Protein AF-A0A6A6XZU5-F1 (afdb_monomer_lite)

Organism: NCBI:txid574789

pLDDT: mean 76.24, std 12.63, range [40.97, 93.0]

Structure (mmCIF, N/CA/C/O backbone):
data_AF-A0A6A6XZU5-F1
#
_entry.id   AF-A0A6A6XZU5-F1
#
loop_
_atom_site.group_PDB
_atom_site.id
_atom_site.type_symbol
_atom_site.label_atom_id
_atom_site.label_alt_id
_atom_site.label_comp_id
_atom_site.label_asym_id
_atom_site.label_entity_id
_atom_site.label_seq_id
_atom_site.pdbx_PDB_ins_code
_atom_site.Cartn_x
_atom_site.Cartn_y
_atom_site.Cartn_z
_atom_site.occupancy
_atom_site.B_iso_or_equiv
_atom_site.auth_seq_id
_atom_site.auth_comp_id
_atom_site.auth_asym_id
_atom_site.auth_atom_id
_atom_site.pdbx_PDB_model_num
ATOM 1 N N . MET A 1 1 ? -4.348 23.761 9.067 1.00 49.41 1 MET A N 1
ATOM 2 C CA . MET A 1 1 ? -3.369 23.255 10.059 1.00 49.41 1 MET A CA 1
ATOM 3 C C . MET A 1 1 ? -3.296 21.747 9.877 1.00 49.41 1 MET A C 1
ATOM 5 O O . MET A 1 1 ? -4.354 21.161 9.727 1.00 49.41 1 MET A O 1
ATOM 9 N N . ALA A 1 2 ? -2.106 21.141 9.808 1.00 61.09 2 ALA A N 1
ATOM 10 C CA . ALA A 1 2 ? -1.988 19.687 9.642 1.00 61.09 2 ALA A CA 1
ATOM 11 C C . ALA A 1 2 ? -2.329 18.966 10.957 1.00 61.09 2 ALA A C 1
ATOM 13 O O . ALA A 1 2 ? -1.813 19.349 12.013 1.00 61.09 2 ALA A O 1
ATOM 14 N N . GLU A 1 3 ? -3.185 17.950 10.874 1.00 74.12 3 GLU A N 1
ATOM 15 C CA . GLU A 1 3 ? -3.521 17.047 11.979 1.00 74.12 3 GLU A CA 1
ATOM 16 C C . GLU A 1 3 ? -2.249 16.323 12.447 1.00 74.12 3 GLU A C 1
ATOM 18 O O . GLU A 1 3 ? -1.367 16.041 11.636 1.00 74.12 3 GLU A O 1
ATOM 23 N N . ARG A 1 4 ? -2.088 16.067 13.750 1.00 78.31 4 ARG A N 1
ATOM 24 C CA . ARG A 1 4 ? -0.877 15.424 14.289 1.00 78.31 4 ARG A CA 1
ATOM 25 C C . ARG A 1 4 ? -1.189 13.997 14.700 1.00 78.31 4 ARG A C 1
ATOM 27 O O . ARG A 1 4 ? -2.037 13.792 15.555 1.00 78.31 4 ARG A O 1
ATOM 34 N N . VAL A 1 5 ? -0.434 13.051 14.156 1.00 76.56 5 VAL A N 1
ATOM 35 C CA . VAL A 1 5 ? -0.575 11.622 14.451 1.00 76.56 5 VAL A CA 1
ATOM 36 C C . VAL A 1 5 ? 0.648 11.150 15.223 1.00 76.56 5 VAL A C 1
ATOM 38 O O . VAL A 1 5 ? 1.779 11.250 14.743 1.00 76.56 5 VAL A O 1
ATOM 41 N N . SER A 1 6 ? 0.423 10.683 16.450 1.00 74.06 6 SER A N 1
ATOM 42 C CA . SER A 1 6 ? 1.470 10.220 17.368 1.00 74.06 6 SER A CA 1
ATOM 43 C C . SER A 1 6 ? 1.728 8.720 17.279 1.00 74.06 6 SER A C 1
ATOM 45 O O . SER A 1 6 ? 2.849 8.287 17.545 1.00 74.06 6 SER A O 1
ATOM 47 N N . SER A 1 7 ? 0.712 7.944 16.901 1.00 77.56 7 SER A N 1
ATOM 48 C CA . SER A 1 7 ? 0.753 6.487 16.815 1.00 77.56 7 SER A CA 1
ATOM 49 C C . SER A 1 7 ? 0.240 5.988 15.463 1.00 77.56 7 SER A C 1
ATOM 51 O O . SER A 1 7 ? -0.537 6.662 14.791 1.00 77.56 7 SER A O 1
ATOM 53 N N . HIS A 1 8 ? 0.614 4.761 15.096 1.00 74.69 8 HIS A N 1
ATOM 54 C CA . HIS A 1 8 ? 0.050 4.046 13.947 1.00 74.69 8 HIS A CA 1
ATOM 55 C C . HIS A 1 8 ? -1.483 3.943 14.014 1.00 74.69 8 HIS A C 1
ATOM 57 O O . HIS A 1 8 ? -2.141 3.971 12.978 1.00 74.69 8 HIS A O 1
ATOM 63 N N . SER A 1 9 ? -2.048 3.880 15.225 1.00 73.81 9 SER A N 1
ATOM 64 C CA . SER A 1 9 ? -3.496 3.848 15.464 1.00 73.81 9 SER A CA 1
ATOM 65 C C . SER A 1 9 ? -4.204 5.151 15.077 1.00 73.81 9 SER A C 1
ATOM 67 O O . SER A 1 9 ? -5.368 5.105 14.699 1.00 73.81 9 SER A O 1
ATOM 69 N N . ASP A 1 10 ? -3.512 6.296 15.123 1.00 74.00 10 ASP A N 1
ATOM 70 C CA . ASP A 1 10 ? -4.111 7.599 14.792 1.00 74.00 10 ASP A CA 1
ATOM 71 C C . ASP A 1 10 ? -4.006 7.899 13.281 1.00 74.00 10 ASP A C 1
ATOM 73 O O . ASP A 1 10 ? -4.681 8.785 12.758 1.00 74.00 10 ASP A O 1
ATOM 77 N N . LEU A 1 11 ? -3.153 7.162 12.553 1.00 73.94 11 LEU A N 1
ATOM 78 C CA . LEU A 1 11 ? -2.927 7.372 11.120 1.00 73.94 11 LEU A CA 1
ATOM 79 C C . LEU A 1 11 ? -4.165 7.004 10.296 1.00 73.94 11 LEU A C 1
ATOM 81 O O . LEU A 1 11 ? -4.495 7.676 9.315 1.00 73.94 11 LEU A O 1
ATOM 85 N N . ILE A 1 12 ? -4.834 5.928 10.706 1.00 72.38 12 ILE A N 1
ATOM 86 C CA . ILE A 1 12 ? -5.946 5.310 9.993 1.00 72.38 12 ILE A CA 1
ATOM 87 C C . ILE A 1 12 ? -7.069 5.054 11.008 1.00 72.38 12 ILE A C 1
ATOM 89 O O . ILE A 1 12 ? -7.138 3.970 11.591 1.00 72.38 12 ILE A O 1
ATOM 93 N N . PRO A 1 13 ? -7.911 6.064 11.277 1.00 69.44 13 PRO A N 1
ATOM 94 C CA . PRO A 1 13 ? -9.014 5.933 12.205 1.00 69.44 13 PRO A CA 1
ATOM 95 C C . PRO A 1 13 ? -10.101 5.028 11.605 1.00 69.44 13 PRO A C 1
ATOM 97 O O . PRO A 1 13 ? -10.401 5.130 10.410 1.00 69.44 13 PRO A O 1
ATOM 100 N N . PRO A 1 14 ? -10.705 4.147 12.417 1.00 67.31 14 PRO A N 1
ATOM 101 C CA . PRO A 1 14 ? -11.863 3.378 11.991 1.00 67.31 14 PRO A CA 1
ATOM 102 C C . PRO A 1 14 ? -13.067 4.307 11.766 1.00 67.31 14 PRO A C 1
ATOM 104 O O . PRO A 1 14 ? -13.285 5.232 12.539 1.00 67.31 14 PRO A O 1
ATOM 107 N N . ARG A 1 15 ? -13.852 4.049 10.717 1.00 66.44 15 ARG A N 1
ATOM 108 C CA . ARG A 1 15 ? -15.065 4.793 10.347 1.00 66.44 15 ARG A CA 1
ATOM 109 C C . ARG A 1 15 ? -16.299 4.144 10.954 1.00 66.44 15 ARG A C 1
ATOM 111 O O . ARG A 1 15 ? -16.741 3.111 10.455 1.00 66.44 15 ARG A O 1
ATOM 118 N N . CYS A 1 16 ? -16.873 4.737 11.990 1.00 58.47 16 CYS A N 1
ATOM 119 C CA . CYS A 1 16 ? -18.113 4.224 12.570 1.00 58.47 16 CYS A CA 1
ATOM 120 C C . CYS A 1 16 ? -19.316 4.570 11.684 1.00 58.47 16 CYS A C 1
ATOM 122 O O . CYS A 1 16 ? -19.421 5.673 11.143 1.00 58.47 16 CYS A O 1
ATOM 124 N N . SER A 1 17 ? -20.251 3.634 11.540 1.00 53.44 17 SER A N 1
ATOM 125 C CA . SER A 1 17 ? -21.528 3.897 10.887 1.00 53.44 17 SER A CA 1
ATOM 126 C C . SER A 1 17 ? -22.284 4.989 11.658 1.00 53.44 17 SER A C 1
ATOM 128 O O . SER A 1 17 ? -22.551 4.869 12.851 1.00 53.44 17 SER A O 1
ATOM 130 N N . GLY A 1 18 ? -22.573 6.103 10.980 1.00 54.09 18 GLY A N 1
ATOM 131 C CA . GLY A 1 18 ? -23.233 7.274 11.569 1.00 54.09 18 GLY A CA 1
ATOM 132 C C . GLY A 1 18 ? -22.343 8.505 11.768 1.00 54.09 18 GLY A C 1
ATOM 133 O O . GLY A 1 18 ? -22.877 9.560 12.102 1.00 54.09 18 GLY A O 1
ATOM 134 N N . GLU A 1 19 ? -21.027 8.429 11.527 1.00 57.19 19 GLU A N 1
ATOM 135 C CA . GLU A 1 19 ? -20.199 9.639 11.443 1.00 57.19 19 GLU A CA 1
ATOM 136 C C . GLU A 1 19 ? -20.541 10.435 10.176 1.00 57.19 19 GLU A C 1
ATOM 138 O O . GLU A 1 19 ? -20.290 10.011 9.048 1.00 57.19 19 GLU A O 1
ATOM 143 N N . THR A 1 20 ? -21.141 11.606 10.379 1.00 48.34 20 THR A N 1
ATOM 144 C CA . THR A 1 20 ? -21.558 12.553 9.335 1.00 48.34 20 THR A CA 1
ATOM 145 C C . THR A 1 20 ? -20.462 13.547 8.944 1.00 48.34 20 THR A C 1
ATOM 147 O O . THR A 1 20 ? -20.778 14.589 8.368 1.00 48.34 20 THR A O 1
ATOM 150 N N . ASP A 1 21 ? -19.194 13.293 9.279 1.00 54.91 21 ASP A N 1
ATOM 151 C CA . ASP A 1 21 ? -18.125 14.226 8.915 1.00 54.91 21 ASP A CA 1
ATOM 152 C C . ASP A 1 21 ? -17.758 14.037 7.432 1.00 54.91 21 ASP A C 1
ATOM 154 O O . ASP A 1 21 ? -17.516 12.907 6.989 1.00 54.91 21 ASP A O 1
ATOM 158 N N . PRO A 1 22 ? -17.765 15.109 6.619 1.00 53.78 22 PRO A N 1
ATOM 159 C CA . PRO A 1 22 ? -17.502 14.996 5.202 1.00 53.78 22 PRO A CA 1
ATOM 160 C C . PRO A 1 22 ? -16.038 14.627 4.990 1.00 53.78 22 PRO A C 1
ATOM 162 O O . PRO A 1 22 ? -15.142 15.365 5.386 1.00 53.78 22 PRO A O 1
ATOM 165 N N . ASP A 1 23 ? -15.864 13.475 4.346 1.00 57.53 23 ASP A N 1
ATOM 166 C CA . ASP A 1 23 ? -14.802 13.006 3.449 1.00 57.53 23 ASP A CA 1
ATOM 167 C C . ASP A 1 23 ? -13.836 14.122 2.969 1.00 57.53 23 ASP A C 1
ATOM 169 O O . ASP A 1 23 ? -13.777 14.477 1.790 1.00 57.53 23 ASP A O 1
ATOM 173 N N . ALA A 1 24 ? -13.058 14.697 3.886 1.00 67.19 24 ALA A N 1
ATOM 174 C CA . ALA A 1 24 ? -12.092 15.735 3.583 1.00 67.19 24 ALA A CA 1
ATOM 175 C C . ALA A 1 24 ? -10.710 15.108 3.495 1.00 67.19 24 ALA A C 1
ATOM 177 O O . ALA A 1 24 ? -10.210 14.481 4.431 1.00 67.19 24 ALA A O 1
ATOM 178 N N . ASP A 1 25 ? -10.086 15.321 2.348 1.00 78.88 25 ASP A N 1
ATOM 179 C CA . ASP A 1 25 ? -8.673 15.083 2.168 1.00 78.88 25 ASP A CA 1
ATOM 180 C C . ASP A 1 25 ? -7.877 15.760 3.280 1.00 78.88 25 ASP A C 1
ATOM 182 O O . ASP A 1 25 ? -8.023 16.962 3.537 1.00 78.88 25 ASP A O 1
ATOM 186 N N . ARG A 1 26 ? -7.003 14.995 3.932 1.00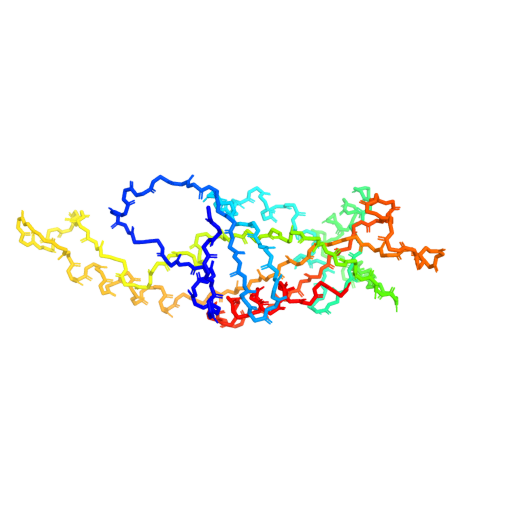 83.38 26 ARG A N 1
ATOM 187 C CA . ARG A 1 26 ? -6.258 15.489 5.084 1.00 83.38 26 ARG A CA 1
ATOM 188 C C . ARG A 1 26 ? -4.766 15.300 4.916 1.00 83.38 26 ARG A C 1
ATOM 190 O O . ARG A 1 26 ? -4.274 14.287 4.422 1.00 83.38 26 ARG A O 1
ATOM 197 N N . ILE A 1 27 ? -4.036 16.312 5.376 1.00 84.56 27 ILE A N 1
ATOM 198 C CA . ILE A 1 27 ? -2.590 16.238 5.540 1.00 84.56 27 ILE A CA 1
ATOM 199 C C . ILE A 1 27 ? -2.308 15.993 7.012 1.00 84.56 27 ILE A C 1
ATOM 201 O O . ILE A 1 27 ? -2.566 16.843 7.870 1.00 84.56 27 ILE A O 1
ATOM 205 N N . VAL A 1 28 ? -1.741 14.826 7.273 1.00 85.25 28 VAL A N 1
ATOM 206 C CA . VAL A 1 28 ? -1.348 14.375 8.596 1.00 85.25 28 VAL A CA 1
ATOM 207 C C . VAL A 1 28 ? 0.147 14.577 8.753 1.00 85.25 28 VAL A C 1
ATOM 209 O O . VAL A 1 28 ? 0.948 14.111 7.946 1.00 85.25 28 VAL A O 1
ATOM 212 N N . ARG A 1 29 ? 0.552 15.252 9.821 1.00 84.31 29 ARG A N 1
ATOM 213 C CA . ARG A 1 29 ? 1.949 15.346 10.215 1.00 84.31 29 ARG A CA 1
ATOM 214 C C . ARG A 1 29 ? 2.263 14.233 11.198 1.00 84.31 29 ARG A C 1
ATOM 216 O O . ARG A 1 29 ? 1.661 14.191 12.268 1.00 84.31 29 ARG A O 1
ATOM 223 N N . ILE A 1 30 ? 3.263 13.413 10.886 1.00 83.12 30 ILE A N 1
ATOM 224 C CA . ILE A 1 30 ? 3.858 12.484 11.849 1.00 83.12 30 ILE A CA 1
ATOM 225 C C . ILE A 1 30 ? 5.008 13.215 12.556 1.00 83.12 30 ILE A C 1
ATOM 227 O O . ILE A 1 30 ? 6.073 13.408 11.955 1.00 83.12 30 ILE A O 1
ATOM 231 N N . PRO A 1 31 ? 4.847 13.661 13.819 1.00 80.00 31 PRO A N 1
ATOM 232 C C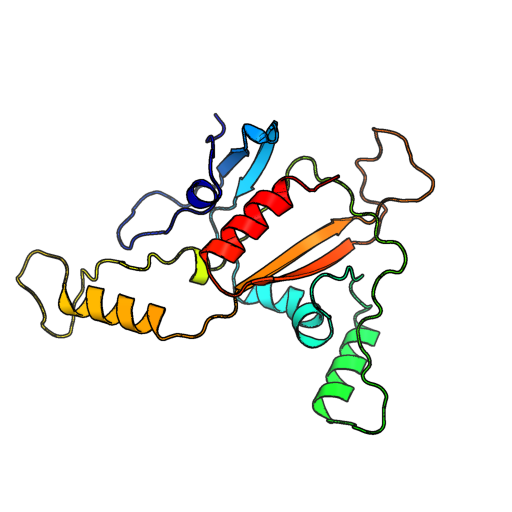A . PRO A 1 31 ? 5.840 14.498 14.486 1.00 80.00 31 PRO A CA 1
ATOM 233 C C . PRO A 1 31 ? 7.179 13.788 14.674 1.00 80.00 31 PRO A C 1
ATOM 235 O O . PRO A 1 31 ? 8.219 14.421 14.494 1.00 80.00 31 PRO A O 1
ATOM 238 N N . ILE A 1 32 ? 7.153 12.484 14.972 1.00 77.62 32 ILE A N 1
ATOM 239 C CA . ILE A 1 32 ? 8.360 11.681 15.207 1.00 77.62 32 ILE A CA 1
ATOM 240 C C . ILE A 1 32 ? 9.264 11.607 13.969 1.00 77.62 32 ILE A C 1
ATOM 242 O O . ILE A 1 32 ? 10.483 11.622 14.105 1.00 77.62 32 ILE A O 1
ATOM 246 N N . PHE A 1 33 ? 8.683 11.637 12.765 1.00 78.50 33 PHE A N 1
ATOM 247 C CA . PHE A 1 33 ? 9.426 11.616 11.499 1.00 78.50 33 PHE A CA 1
ATOM 248 C C . PHE A 1 33 ? 9.568 13.003 10.871 1.00 78.50 33 PHE A C 1
ATOM 250 O O . PHE A 1 33 ? 10.274 13.165 9.882 1.00 78.50 33 PHE A O 1
ATOM 257 N N . LYS A 1 34 ? 8.906 14.021 11.438 1.00 82.56 34 LYS A N 1
ATOM 258 C CA . LYS A 1 34 ? 8.808 15.383 10.890 1.00 82.56 34 LYS A CA 1
ATOM 259 C C . LYS A 1 34 ? 8.296 15.418 9.439 1.00 82.56 34 LYS A C 1
ATOM 261 O O . LYS A 1 34 ? 8.579 16.382 8.731 1.00 82.56 34 LYS A O 1
ATOM 266 N N . ARG A 1 35 ? 7.517 14.414 9.026 1.00 81.25 35 ARG A N 1
ATOM 267 C CA . ARG A 1 35 ? 6.955 14.285 7.673 1.00 81.25 35 ARG A CA 1
ATOM 268 C C . ARG A 1 35 ? 5.473 14.611 7.636 1.00 81.25 35 ARG A C 1
ATOM 270 O O . ARG A 1 35 ? 4.769 14.435 8.631 1.00 81.25 35 ARG A O 1
ATOM 277 N N . ASN A 1 36 ? 5.031 15.074 6.473 1.00 86.00 36 ASN A N 1
ATOM 278 C CA . ASN A 1 36 ? 3.624 15.234 6.141 1.00 86.00 36 ASN A CA 1
ATOM 279 C C . ASN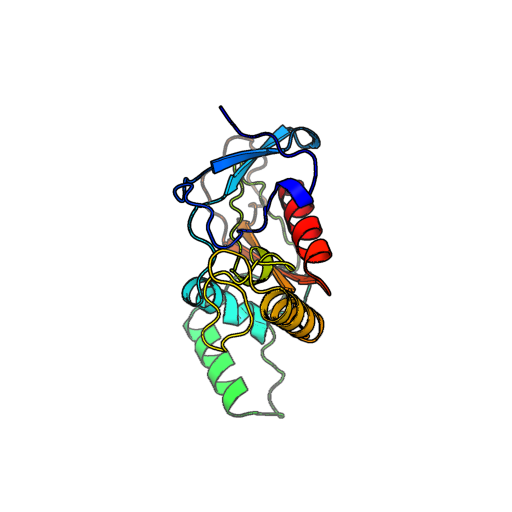 A 1 36 ? 3.209 14.086 5.224 1.00 86.00 36 ASN A C 1
ATOM 281 O O . ASN A 1 36 ? 3.958 13.712 4.330 1.00 86.00 36 ASN A O 1
ATOM 285 N N . ILE A 1 37 ? 2.014 13.563 5.442 1.00 86.31 37 ILE A N 1
ATOM 286 C CA . ILE A 1 37 ? 1.415 12.479 4.676 1.00 86.31 37 ILE A CA 1
ATOM 287 C C . ILE A 1 37 ? 0.074 12.966 4.182 1.00 86.31 37 ILE A C 1
ATOM 289 O O . ILE A 1 37 ? -0.673 13.595 4.933 1.00 86.31 37 ILE A O 1
ATOM 293 N N . TYR A 1 38 ? -0.231 12.655 2.934 1.00 86.06 38 TYR A N 1
ATOM 294 C CA . TYR A 1 38 ? -1.548 12.894 2.380 1.00 86.06 38 TYR A CA 1
ATOM 295 C C . TYR A 1 38 ? -2.406 11.634 2.520 1.00 86.06 38 TYR A C 1
ATOM 297 O O . TYR A 1 38 ? -2.042 10.558 2.039 1.00 86.06 38 TYR A O 1
ATOM 305 N N . VAL A 1 39 ? -3.539 11.772 3.201 1.00 85.62 39 VAL A N 1
ATOM 306 C CA . VAL A 1 39 ? -4.552 10.726 3.334 1.00 85.62 39 VAL A CA 1
ATOM 307 C C . VAL A 1 39 ? -5.790 11.234 2.598 1.00 85.62 39 VAL A C 1
ATOM 309 O O . VAL A 1 39 ? -6.405 12.198 3.066 1.00 85.62 39 VAL A O 1
ATOM 312 N N . PRO A 1 40 ? -6.125 10.657 1.433 1.00 81.88 40 PRO A N 1
ATOM 313 C CA . PRO A 1 40 ? -7.319 11.053 0.714 1.00 81.88 40 PRO A CA 1
ATOM 314 C C . PRO A 1 40 ? -8.562 10.629 1.489 1.00 81.88 40 PRO A C 1
ATOM 316 O O . PRO A 1 40 ? -8.549 9.666 2.263 1.00 81.88 40 PRO A O 1
ATOM 319 N N . SER A 1 41 ? -9.643 11.350 1.242 1.00 75.31 41 SER A N 1
ATOM 320 C CA . SER A 1 41 ? -10.954 11.037 1.783 1.00 75.31 41 SER A CA 1
ATOM 321 C C . SER A 1 41 ? -11.483 9.714 1.240 1.00 75.31 41 SER A C 1
ATOM 323 O O . SER A 1 41 ? -11.898 8.837 1.993 1.00 75.31 41 SER A O 1
ATOM 325 N N . HIS A 1 42 ? -11.383 9.503 -0.066 1.00 75.44 42 HIS A N 1
ATOM 326 C CA . HIS A 1 42 ? -11.820 8.262 -0.680 1.00 75.44 42 HIS A CA 1
ATOM 327 C C . HIS A 1 42 ? -10.783 7.155 -0.457 1.00 75.44 42 HIS A C 1
ATOM 329 O O . HIS A 1 42 ? -9.611 7.278 -0.816 1.00 75.44 42 HIS A O 1
ATOM 335 N N . GLY A 1 43 ? -11.229 6.061 0.163 1.00 74.19 43 GLY A N 1
ATOM 336 C CA . GLY A 1 43 ? -10.411 4.868 0.349 1.00 74.19 43 GLY A CA 1
ATOM 337 C C . GLY A 1 43 ? -10.100 4.155 -0.969 1.00 74.19 43 GLY A C 1
ATOM 338 O O . GLY A 1 43 ? -10.739 4.397 -1.991 1.00 74.19 43 GLY A O 1
ATOM 339 N N . ALA A 1 44 ? -9.146 3.223 -0.921 1.00 82.44 44 ALA A N 1
ATOM 340 C CA . ALA A 1 44 ? -8.810 2.378 -2.061 1.00 82.44 44 ALA A CA 1
ATOM 341 C C . ALA A 1 44 ? -10.032 1.555 -2.495 1.00 82.44 44 ALA A C 1
ATOM 343 O O . ALA A 1 44 ? -10.624 0.817 -1.697 1.00 82.44 44 ALA A O 1
ATOM 344 N N . SER A 1 45 ? -10.376 1.670 -3.770 1.00 83.38 45 SER A N 1
ATOM 345 C CA . SER A 1 45 ? -11.435 0.923 -4.429 1.00 83.38 45 SER A CA 1
ATOM 346 C C . SER A 1 45 ? -10.919 -0.400 -5.005 1.00 83.38 45 SER A C 1
ATOM 348 O O . SER A 1 45 ? -9.719 -0.687 -5.047 1.00 83.38 45 SER A O 1
ATOM 350 N N . SER A 1 46 ? -11.839 -1.229 -5.499 1.00 83.00 46 SER A N 1
ATOM 351 C CA . SER A 1 46 ? -11.482 -2.435 -6.252 1.00 83.00 46 SER A CA 1
ATOM 352 C C . SER A 1 46 ? -10.755 -2.126 -7.566 1.00 83.00 46 SER A C 1
ATOM 354 O O . SER A 1 46 ? -9.993 -2.971 -8.036 1.00 83.00 46 SER A O 1
ATOM 356 N N . ALA A 1 47 ? -10.954 -0.936 -8.144 1.00 85.94 47 ALA A N 1
ATOM 357 C CA . ALA A 1 47 ? -10.238 -0.504 -9.340 1.00 85.94 47 ALA A CA 1
ATOM 358 C C . ALA A 1 47 ? -8.756 -0.252 -9.028 1.00 85.94 47 ALA A C 1
ATOM 360 O O . ALA A 1 47 ? -7.890 -0.732 -9.753 1.00 85.94 47 ALA A O 1
ATOM 361 N N . ASP A 1 48 ? -8.467 0.386 -7.893 1.00 84.75 48 ASP A N 1
ATOM 362 C CA . ASP A 1 48 ? -7.092 0.634 -7.448 1.00 84.75 48 ASP A CA 1
ATOM 363 C C . ASP A 1 48 ? -6.367 -0.683 -7.152 1.00 84.75 48 ASP A C 1
ATOM 365 O O . ASP A 1 48 ? -5.204 -0.861 -7.501 1.00 84.75 48 ASP A O 1
ATOM 369 N N . LEU A 1 49 ? -7.071 -1.661 -6.571 1.00 85.50 49 LEU A N 1
ATOM 370 C CA . LEU A 1 49 ? -6.526 -3.005 -6.377 1.00 85.50 49 LEU A CA 1
ATOM 371 C C . LEU A 1 49 ? -6.186 -3.686 -7.713 1.00 85.50 49 LEU A C 1
ATOM 373 O O . LEU A 1 49 ? -5.156 -4.359 -7.805 1.00 85.50 49 LEU A O 1
ATOM 377 N N . ALA A 1 50 ? -7.022 -3.511 -8.743 1.00 87.69 50 ALA A N 1
ATOM 378 C CA . ALA A 1 50 ? -6.812 -4.104 -10.064 1.00 87.69 50 ALA A CA 1
ATOM 379 C C . ALA A 1 50 ? -5.471 -3.673 -10.683 1.00 87.69 50 ALA A C 1
ATOM 381 O O . ALA A 1 50 ? -4.779 -4.503 -11.280 1.00 87.69 50 ALA A O 1
ATOM 382 N N . ASP A 1 51 ? -5.051 -2.426 -10.456 1.00 88.44 51 ASP A N 1
ATOM 383 C CA . ASP A 1 51 ? -3.768 -1.899 -10.934 1.00 88.44 51 ASP A CA 1
ATOM 384 C C . ASP A 1 51 ? -2.542 -2.587 -10.318 1.00 88.44 51 ASP A C 1
ATOM 386 O O . ASP A 1 51 ? -1.468 -2.607 -10.931 1.00 88.44 51 ASP A O 1
ATOM 390 N N . PHE A 1 52 ? -2.696 -3.210 -9.147 1.00 90.06 52 PHE A N 1
ATOM 391 C CA . PHE A 1 52 ? -1.629 -3.923 -8.437 1.00 90.06 52 PHE A CA 1
ATOM 392 C C . PHE A 1 52 ? -1.764 -5.450 -8.495 1.00 90.06 52 PHE A C 1
ATOM 394 O O . PHE A 1 52 ? -0.920 -6.165 -7.951 1.00 90.06 52 PHE A O 1
ATOM 401 N N . MET A 1 53 ? -2.768 -5.981 -9.202 1.00 89.62 53 MET A N 1
ATOM 402 C CA . MET A 1 53 ? -2.993 -7.430 -9.301 1.00 89.62 53 MET A CA 1
ATOM 403 C C . MET A 1 53 ? -1.810 -8.189 -9.900 1.00 89.62 53 MET A C 1
ATOM 405 O O . MET A 1 53 ? -1.553 -9.324 -9.508 1.00 89.62 53 MET A O 1
ATOM 409 N N . TRP A 1 54 ? -1.063 -7.574 -10.818 1.00 90.75 54 TRP A N 1
ATOM 410 C CA . TRP A 1 54 ? 0.142 -8.181 -11.389 1.00 90.75 54 TRP A CA 1
ATOM 411 C C . TRP A 1 54 ? 1.198 -8.479 -10.317 1.00 90.75 54 TRP A C 1
ATOM 413 O O . TRP A 1 54 ? 1.808 -9.545 -10.332 1.00 90.75 54 TRP A O 1
ATOM 423 N N . LEU A 1 55 ? 1.373 -7.569 -9.357 1.00 91.56 55 LEU A N 1
ATOM 424 C CA . LEU A 1 55 ? 2.325 -7.719 -8.263 1.00 91.56 55 LEU A CA 1
ATOM 425 C C . LEU A 1 55 ? 1.840 -8.763 -7.255 1.00 91.56 55 LEU A C 1
ATOM 427 O O . LEU A 1 55 ? 2.629 -9.572 -6.781 1.00 91.56 55 LEU A O 1
ATOM 431 N N . LEU A 1 56 ? 0.535 -8.777 -6.966 1.00 89.19 56 LEU A N 1
ATOM 432 C CA . LEU A 1 56 ? -0.078 -9.756 -6.064 1.00 89.19 56 LEU A CA 1
ATOM 433 C C . LEU A 1 56 ? 0.022 -11.191 -6.597 1.00 89.19 56 LEU A C 1
ATOM 435 O O . LEU A 1 56 ? 0.211 -12.118 -5.809 1.00 89.19 56 LEU A O 1
ATOM 439 N N . LYS A 1 57 ? -0.122 -11.367 -7.915 1.00 87.75 57 LYS A N 1
ATOM 440 C CA . LYS A 1 57 ? -0.094 -12.676 -8.579 1.00 87.75 57 LYS A CA 1
ATOM 441 C C . LYS A 1 57 ? 1.318 -13.199 -8.810 1.00 87.75 57 LYS A C 1
ATOM 443 O O . LYS A 1 57 ? 1.582 -14.359 -8.522 1.00 87.75 57 LYS A O 1
ATOM 448 N N . PHE A 1 58 ? 2.203 -12.356 -9.339 1.00 88.50 58 PHE A N 1
ATOM 449 C CA . PHE A 1 58 ? 3.505 -12.792 -9.858 1.00 88.50 58 PHE A CA 1
ATOM 450 C C . PHE A 1 58 ? 4.694 -12.343 -8.998 1.00 88.50 58 PHE A C 1
ATOM 452 O O . PHE A 1 58 ? 5.837 -12.670 -9.315 1.00 88.50 58 PHE A O 1
ATOM 459 N N . GLY A 1 59 ? 4.449 -11.553 -7.949 1.00 87.94 59 GLY A N 1
ATOM 460 C CA . GLY A 1 59 ? 5.483 -10.993 -7.084 1.00 87.94 59 GLY A CA 1
ATOM 461 C C . GLY A 1 59 ? 5.639 -11.755 -5.776 1.00 87.94 59 GLY A C 1
ATOM 462 O O . GLY A 1 59 ? 4.668 -12.101 -5.102 1.00 87.94 59 GLY A O 1
ATOM 463 N N . GLY A 1 60 ? 6.890 -11.954 -5.374 1.00 86.81 60 GLY A N 1
ATOM 464 C CA . GLY A 1 60 ? 7.249 -12.374 -4.024 1.00 86.81 60 GLY A CA 1
ATOM 465 C C . GLY A 1 60 ? 7.114 -11.238 -2.996 1.00 86.81 60 GLY A C 1
ATOM 466 O O . GLY A 1 60 ? 7.212 -10.059 -3.355 1.00 86.81 60 GLY A O 1
ATOM 467 N N . PRO A 1 61 ? 6.906 -11.568 -1.709 1.00 87.19 61 PRO A N 1
ATOM 468 C CA . PRO A 1 61 ? 6.832 -10.578 -0.642 1.00 87.19 61 PRO A CA 1
ATOM 469 C C . PRO A 1 61 ? 8.187 -9.900 -0.408 1.00 87.19 61 PRO A C 1
ATOM 471 O O . PRO A 1 61 ? 9.247 -10.476 -0.638 1.00 87.19 61 PRO A O 1
ATOM 474 N N . GLU A 1 62 ? 8.127 -8.665 0.077 1.00 88.56 62 GLU A N 1
ATOM 475 C CA . GLU A 1 62 ? 9.243 -7.844 0.552 1.00 88.56 62 GLU A CA 1
ATOM 476 C C . GLU A 1 62 ? 10.354 -7.523 -0.463 1.00 88.56 62 GLU A C 1
ATOM 478 O O . GLU A 1 62 ? 11.379 -6.941 -0.103 1.00 88.56 62 GLU A O 1
ATOM 483 N N . GLN A 1 63 ? 10.117 -7.792 -1.743 1.00 91.38 63 GLN A N 1
ATOM 484 C CA . GLN A 1 63 ? 11.033 -7.489 -2.840 1.00 91.38 63 GLN A CA 1
ATOM 485 C C . GLN A 1 63 ? 10.524 -6.305 -3.671 1.00 91.38 63 GLN A C 1
ATOM 487 O O . GLN A 1 63 ? 9.323 -6.025 -3.706 1.00 91.38 63 GLN A O 1
ATOM 492 N N . TRP A 1 64 ? 11.450 -5.600 -4.321 1.00 92.31 64 TRP A N 1
ATOM 493 C CA . TRP A 1 64 ? 11.144 -4.484 -5.215 1.00 92.31 64 TRP A CA 1
ATOM 494 C C . TRP A 1 64 ? 11.054 -4.957 -6.665 1.00 92.31 64 TRP A C 1
ATOM 496 O O . TRP A 1 64 ? 11.911 -5.709 -7.128 1.00 92.31 64 TRP A O 1
ATOM 506 N N . TYR A 1 65 ? 10.057 -4.460 -7.390 1.00 92.50 65 TYR A N 1
ATOM 507 C CA . TYR A 1 65 ? 9.772 -4.816 -8.777 1.00 92.50 65 TYR A CA 1
ATOM 508 C C . TYR A 1 65 ? 9.484 -3.577 -9.617 1.00 92.50 65 TYR A C 1
ATOM 510 O O . TYR A 1 65 ? 8.851 -2.635 -9.152 1.00 92.50 65 TYR A O 1
ATOM 518 N N . GLU A 1 66 ? 9.884 -3.601 -10.882 1.00 91.12 66 GLU A N 1
ATOM 519 C CA . GLU A 1 66 ? 9.365 -2.683 -11.895 1.00 91.12 66 GLU A CA 1
ATOM 520 C C . GLU A 1 66 ? 8.092 -3.278 -12.500 1.00 91.12 66 GLU A C 1
ATOM 522 O O . GLU A 1 66 ? 7.996 -4.495 -12.690 1.00 91.12 66 GLU A O 1
ATOM 527 N N . ARG A 1 67 ? 7.120 -2.426 -12.842 1.00 89.69 67 ARG A N 1
ATOM 528 C CA . ARG A 1 67 ? 5.933 -2.885 -13.573 1.00 89.69 67 ARG A CA 1
ATOM 529 C C . ARG A 1 67 ? 6.365 -3.408 -14.953 1.00 89.69 67 ARG A C 1
ATOM 531 O O . ARG A 1 67 ? 6.995 -2.654 -15.699 1.00 89.69 67 ARG A O 1
ATOM 538 N N . PRO A 1 68 ? 6.034 -4.661 -15.318 1.00 87.81 68 PRO A N 1
ATOM 539 C CA . PRO A 1 68 ? 6.323 -5.179 -16.648 1.00 87.81 68 PRO A CA 1
ATOM 540 C C . PRO A 1 68 ? 5.607 -4.378 -17.732 1.00 87.81 68 PRO A C 1
ATOM 542 O O . PRO A 1 68 ? 4.537 -3.810 -17.504 1.00 87.81 68 PRO A O 1
ATOM 545 N N . GLU A 1 69 ? 6.156 -4.407 -18.944 1.00 87.88 69 GLU A N 1
ATOM 546 C CA . GLU A 1 69 ? 5.436 -3.899 -20.108 1.00 87.88 69 GLU A CA 1
ATOM 547 C C . GLU A 1 69 ? 4.116 -4.664 -20.312 1.00 87.88 69 GLU A C 1
ATOM 549 O O . GLU A 1 69 ? 4.078 -5.879 -20.080 1.00 87.88 69 GLU A O 1
ATOM 554 N N . PRO A 1 70 ? 3.051 -4.001 -20.805 1.00 87.50 70 PRO A N 1
ATOM 555 C CA . PRO A 1 70 ? 1.738 -4.623 -20.982 1.00 87.50 70 PRO A CA 1
ATOM 556 C C . PRO A 1 70 ? 1.782 -5.930 -21.783 1.00 87.50 70 PRO A C 1
ATOM 558 O O . PRO A 1 70 ? 1.135 -6.900 -21.408 1.00 87.50 70 PRO A O 1
ATOM 561 N N . VAL A 1 71 ? 2.609 -5.990 -22.834 1.00 88.25 71 VAL A N 1
ATOM 562 C CA . VAL A 1 71 ? 2.767 -7.185 -23.682 1.00 88.25 71 VAL A CA 1
ATOM 563 C C . VAL A 1 71 ? 3.355 -8.362 -22.901 1.00 88.25 71 VAL A C 1
ATOM 565 O O . VAL A 1 71 ? 2.948 -9.507 -23.091 1.00 88.25 71 VAL A O 1
ATOM 568 N N . LYS A 1 72 ? 4.322 -8.097 -22.016 1.00 86.31 72 LYS A N 1
ATOM 569 C CA . LYS A 1 72 ? 4.913 -9.133 -21.164 1.00 86.31 72 LYS A CA 1
ATOM 570 C C . LYS A 1 72 ? 3.905 -9.596 -20.114 1.00 86.31 72 LYS A C 1
ATOM 572 O O . LYS A 1 72 ? 3.766 -10.795 -19.908 1.00 86.31 72 LYS A O 1
ATOM 577 N N . LEU A 1 73 ? 3.187 -8.661 -19.495 1.00 86.75 73 LEU A N 1
ATOM 578 C CA . LEU A 1 73 ? 2.183 -8.978 -18.484 1.00 86.75 73 LEU A CA 1
ATOM 579 C C . LEU A 1 73 ? 1.024 -9.817 -19.050 1.00 86.75 73 LEU A C 1
ATOM 581 O O . LEU A 1 73 ? 0.566 -10.752 -18.395 1.00 86.75 73 LEU A O 1
ATOM 585 N N . ASP A 1 74 ? 0.584 -9.522 -20.274 1.00 86.81 74 ASP A N 1
ATOM 586 C CA . ASP A 1 74 ? -0.445 -10.302 -20.968 1.00 86.81 74 ASP A CA 1
ATOM 587 C C . ASP A 1 74 ? 0.022 -11.744 -21.216 1.00 86.81 74 ASP A C 1
ATOM 589 O O . ASP A 1 74 ? -0.656 -12.700 -20.841 1.00 86.81 74 ASP A O 1
ATOM 593 N N . ARG A 1 75 ? 1.256 -11.919 -21.715 1.00 85.44 75 ARG A N 1
ATOM 594 C CA . ARG A 1 75 ? 1.869 -13.249 -21.887 1.00 85.44 75 ARG A CA 1
ATOM 595 C C . ARG A 1 75 ? 1.932 -14.041 -20.582 1.00 85.44 75 ARG A C 1
ATOM 597 O O . ARG A 1 75 ? 1.542 -15.205 -20.574 1.00 85.44 75 ARG A O 1
ATOM 604 N N . MET A 1 76 ? 2.377 -13.412 -19.493 1.00 84.69 76 MET A N 1
ATOM 605 C CA . MET A 1 76 ? 2.427 -14.037 -18.164 1.00 84.69 76 MET A CA 1
ATOM 606 C C . MET A 1 76 ? 1.034 -14.490 -17.710 1.00 84.69 76 MET A C 1
ATOM 608 O O . MET A 1 76 ? 0.869 -15.602 -17.218 1.00 84.69 76 MET A O 1
ATOM 612 N N . THR A 1 77 ? 0.015 -13.657 -17.938 1.00 84.75 77 THR A N 1
ATOM 613 C CA . THR A 1 77 ? -1.375 -13.949 -17.561 1.00 84.75 77 THR A CA 1
ATOM 614 C C . THR A 1 77 ? -1.956 -15.120 -18.355 1.00 84.75 77 THR A C 1
ATOM 616 O O . THR A 1 77 ? -2.635 -15.972 -17.786 1.00 84.75 77 THR A O 1
ATOM 619 N N . VAL A 1 78 ? -1.670 -15.202 -19.658 1.00 85.00 78 VAL A N 1
ATOM 620 C CA . VAL A 1 78 ? -2.096 -16.332 -20.498 1.00 85.00 78 VAL A CA 1
ATOM 621 C C . VAL A 1 78 ? -1.408 -17.629 -20.065 1.00 85.00 78 VAL A C 1
ATOM 623 O O . VAL A 1 78 ? -2.064 -18.664 -19.967 1.00 85.00 78 VAL A O 1
ATOM 626 N N . LEU A 1 79 ? -0.103 -17.590 -19.782 1.00 80.75 79 LEU A N 1
ATOM 627 C CA . LEU A 1 79 ? 0.650 -18.772 -19.350 1.00 80.75 79 LEU A CA 1
ATOM 628 C C . LEU A 1 79 ? 0.173 -19.307 -17.992 1.00 80.75 79 LEU A C 1
ATOM 630 O O . LEU A 1 79 ? 0.047 -20.524 -17.837 1.00 80.75 79 LEU A O 1
ATOM 634 N N . ASP A 1 80 ? -0.145 -18.410 -17.056 1.00 80.56 80 ASP A N 1
ATOM 635 C CA . ASP A 1 80 ? -0.751 -18.735 -15.760 1.00 80.56 80 ASP A CA 1
ATOM 636 C C . ASP A 1 80 ? -2.115 -19.422 -15.934 1.00 80.56 80 ASP A C 1
ATOM 638 O O . ASP A 1 80 ? -2.353 -20.499 -15.388 1.00 80.56 80 AS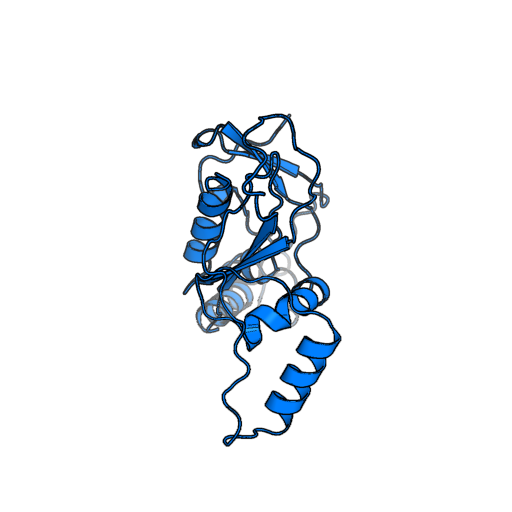P A O 1
ATOM 642 N N . ALA A 1 81 ? -2.981 -18.872 -16.794 1.00 82.19 81 ALA A N 1
ATOM 643 C CA . ALA A 1 81 ? -4.311 -19.425 -17.055 1.00 82.19 81 ALA A CA 1
ATOM 644 C C . ALA A 1 81 ? -4.282 -20.826 -17.693 1.00 82.19 81 ALA A C 1
ATOM 646 O O . ALA A 1 81 ? -5.164 -21.646 -17.440 1.00 82.19 81 ALA A O 1
ATOM 647 N N . VAL A 1 82 ? -3.274 -21.112 -18.523 1.00 82.56 82 VAL A N 1
ATOM 648 C CA . VAL A 1 82 ? -3.106 -22.417 -19.186 1.00 82.56 82 VAL A CA 1
ATOM 649 C C . VAL A 1 82 ? -2.433 -23.443 -18.256 1.00 82.56 82 VAL A C 1
ATOM 651 O O . VAL A 1 82 ? -2.377 -24.628 -18.589 1.00 82.56 82 VAL A O 1
ATOM 654 N N . GLY A 1 83 ? -1.949 -23.029 -17.077 1.00 68.69 83 GLY A N 1
ATOM 655 C CA . GLY A 1 83 ? -1.362 -23.925 -16.078 1.00 68.69 83 GLY A CA 1
ATOM 656 C C . GLY A 1 83 ? -0.166 -24.712 -16.617 1.00 68.69 83 GLY A C 1
ATOM 657 O O . GLY A 1 83 ? 0.012 -25.887 -16.287 1.00 68.69 83 GLY A O 1
ATOM 658 N N . CYS A 1 84 ? 0.625 -24.108 -17.511 1.00 62.56 84 CYS A N 1
ATOM 659 C CA . CYS A 1 84 ? 1.708 -24.801 -18.201 1.00 62.56 84 CYS A CA 1
ATOM 660 C C . CYS A 1 84 ? 2.874 -25.111 -17.243 1.00 62.56 84 CYS A C 1
ATOM 662 O O . CYS A 1 84 ? 3.859 -24.383 -17.179 1.00 62.56 84 CYS A O 1
ATOM 664 N N . LEU A 1 85 ? 2.796 -26.249 -16.547 1.00 54.94 85 LEU A N 1
ATOM 665 C CA . LEU A 1 85 ? 3.798 -26.762 -15.594 1.00 54.94 85 LEU A CA 1
ATOM 666 C C . LEU A 1 85 ? 5.198 -27.018 -16.194 1.00 54.94 85 LEU A C 1
ATOM 668 O O . LEU A 1 85 ? 6.130 -27.342 -15.462 1.00 54.94 85 LEU A O 1
ATOM 672 N N . ARG A 1 86 ? 5.349 -26.959 -17.526 1.00 50.28 86 ARG A N 1
ATOM 673 C CA . ARG A 1 86 ? 6.624 -27.199 -18.231 1.00 50.28 86 ARG A CA 1
ATOM 674 C C . ARG A 1 86 ? 7.409 -25.929 -18.538 1.00 50.28 86 ARG A C 1
ATOM 676 O O . ARG A 1 86 ? 8.580 -26.031 -18.897 1.00 50.28 86 ARG A O 1
ATOM 683 N N . CYS A 1 87 ? 6.783 -24.765 -18.433 1.00 55.28 87 CYS A N 1
ATOM 684 C CA . CYS A 1 87 ? 7.482 -23.496 -18.528 1.00 55.28 87 CYS A CA 1
ATOM 685 C C . CYS A 1 87 ? 7.914 -23.101 -17.110 1.00 55.28 87 CYS A C 1
ATOM 687 O O . CYS A 1 87 ? 7.120 -23.283 -16.184 1.00 55.28 87 CYS A O 1
ATOM 689 N N . PRO A 1 88 ? 9.144 -22.597 -16.898 1.00 56.25 88 PRO A N 1
ATOM 690 C CA . PRO A 1 88 ? 9.459 -21.965 -15.624 1.00 56.25 88 PRO A CA 1
ATOM 691 C C . PRO A 1 88 ? 8.399 -20.883 -15.372 1.00 56.25 88 PRO A C 1
ATOM 693 O O . PRO A 1 88 ? 8.018 -20.208 -16.336 1.00 56.25 88 PRO A O 1
ATOM 696 N N . PRO A 1 89 ? 7.872 -20.756 -14.141 1.00 58.44 89 PRO A N 1
ATOM 697 C CA . PRO A 1 89 ? 6.934 -19.689 -13.845 1.00 58.44 89 PRO A CA 1
ATOM 698 C C . PRO A 1 89 ? 7.618 -18.384 -14.249 1.00 58.44 89 PRO A C 1
ATOM 700 O O . PRO A 1 89 ? 8.755 -18.131 -13.843 1.00 58.44 89 PRO A O 1
ATOM 703 N N . ASP A 1 90 ? 6.973 -17.600 -15.117 1.00 63.84 90 ASP A N 1
ATOM 704 C CA . ASP A 1 90 ? 7.422 -16.241 -15.399 1.00 63.84 90 ASP A CA 1
ATOM 705 C C . ASP A 1 90 ? 7.155 -15.431 -14.124 1.00 63.84 90 ASP A C 1
ATOM 707 O O . ASP A 1 90 ? 6.165 -14.713 -13.998 1.00 63.84 90 ASP A O 1
ATOM 711 N N . GLU A 1 91 ? 8.006 -15.622 -13.123 1.00 71.25 91 GLU A N 1
ATOM 712 C CA . GLU A 1 91 ? 8.007 -14.834 -11.908 1.00 71.25 91 GLU A CA 1
ATOM 713 C C . GLU A 1 91 ? 8.521 -13.439 -12.249 1.00 71.25 91 GLU A C 1
ATOM 715 O O . GLU A 1 91 ? 9.350 -13.233 -13.151 1.00 71.25 91 GLU A O 1
ATOM 720 N N . LEU A 1 92 ? 8.012 -12.438 -11.534 1.00 84.38 92 LEU A N 1
ATOM 721 C CA . LEU A 1 92 ? 8.578 -11.108 -11.652 1.00 84.38 92 LEU A CA 1
ATOM 722 C C . LEU A 1 92 ? 10.043 -11.167 -11.229 1.00 84.38 92 LEU A C 1
ATOM 724 O O . LEU A 1 92 ? 10.375 -11.619 -10.136 1.00 84.38 92 LEU A O 1
ATOM 728 N N . LYS A 1 93 ? 10.932 -10.673 -12.090 1.00 86.94 93 LYS A N 1
ATOM 729 C CA . LYS A 1 93 ? 12.333 -10.526 -11.714 1.00 86.94 93 LYS A CA 1
ATOM 730 C C . LYS A 1 93 ? 12.438 -9.376 -10.712 1.00 86.94 93 LYS A C 1
ATOM 732 O O . LYS A 1 93 ? 12.140 -8.232 -11.062 1.00 86.94 93 LYS A O 1
ATOM 737 N N . ALA A 1 94 ? 12.867 -9.686 -9.495 1.00 89.25 94 ALA A N 1
ATOM 738 C CA . ALA A 1 94 ? 13.178 -8.679 -8.491 1.00 89.25 94 ALA A CA 1
ATOM 739 C C . ALA A 1 94 ? 14.311 -7.757 -8.961 1.00 89.25 94 ALA A C 1
ATOM 741 O O . ALA A 1 94 ? 15.184 -8.153 -9.739 1.00 89.25 94 ALA A O 1
ATOM 742 N N . LEU A 1 95 ? 14.293 -6.512 -8.492 1.00 88.06 95 LEU A N 1
ATOM 743 C CA . LEU A 1 95 ? 15.363 -5.564 -8.770 1.00 88.06 95 LEU A CA 1
ATOM 744 C C . LEU A 1 95 ? 16.623 -5.959 -8.001 1.00 88.06 95 LEU A C 1
ATOM 746 O O . LEU A 1 95 ? 16.595 -6.081 -6.780 1.00 88.06 95 LEU A O 1
ATOM 750 N N . ASP A 1 96 ? 17.737 -6.069 -8.723 1.00 85.62 96 ASP A N 1
ATOM 751 C CA . ASP A 1 96 ? 19.036 -6.447 -8.158 1.00 85.62 96 ASP A CA 1
ATOM 752 C C . ASP A 1 96 ? 19.633 -5.330 -7.262 1.00 85.62 96 ASP A C 1
ATOM 754 O O . ASP A 1 96 ? 20.354 -5.613 -6.309 1.00 85.62 96 ASP A O 1
ATOM 758 N N . ASN A 1 97 ? 19.319 -4.054 -7.534 1.00 85.94 97 ASN A N 1
ATOM 759 C CA . ASN A 1 97 ? 19.786 -2.890 -6.760 1.00 85.94 97 ASN A CA 1
ATOM 760 C C . ASN A 1 97 ? 18.675 -1.825 -6.603 1.00 85.94 97 ASN A C 1
ATOM 762 O O . ASN A 1 97 ? 18.696 -0.789 -7.290 1.00 85.94 97 ASN A O 1
ATOM 766 N N . PRO A 1 98 ? 17.655 -2.080 -5.762 1.00 85.06 98 PRO A N 1
ATOM 767 C CA . PRO A 1 98 ? 16.549 -1.153 -5.572 1.00 85.06 98 PR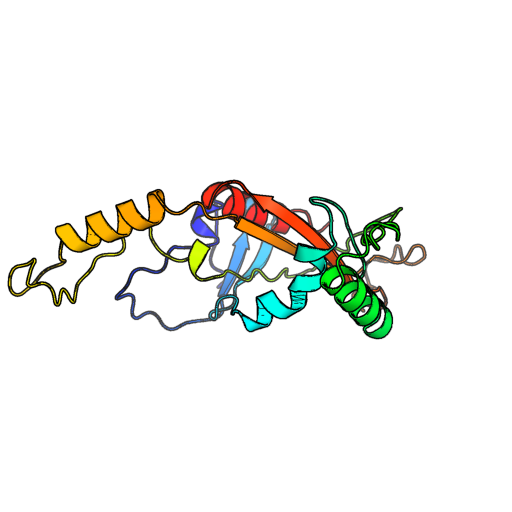O A CA 1
ATOM 768 C C . PRO A 1 98 ? 17.004 0.081 -4.793 1.00 85.06 98 PRO A C 1
ATOM 770 O O . PRO A 1 98 ? 17.615 -0.020 -3.732 1.00 85.06 98 PRO A O 1
ATOM 773 N N . ARG A 1 99 ? 16.683 1.261 -5.323 1.00 84.94 99 ARG A N 1
ATOM 774 C CA . ARG A 1 99 ? 17.022 2.562 -4.739 1.00 84.94 99 ARG A CA 1
ATOM 775 C C . ARG A 1 99 ? 15.760 3.415 -4.681 1.00 84.94 99 ARG A C 1
ATOM 777 O O . ARG A 1 99 ? 15.582 4.286 -5.532 1.00 84.94 99 ARG A O 1
ATOM 784 N N . PRO A 1 100 ? 14.853 3.114 -3.737 1.00 84.25 100 PRO A N 1
ATOM 785 C CA . PRO A 1 100 ? 13.613 3.857 -3.589 1.00 84.25 100 PRO A CA 1
ATOM 786 C C . PRO A 1 100 ? 13.909 5.317 -3.254 1.00 84.25 100 PRO A C 1
ATOM 788 O O . PRO A 1 100 ? 14.625 5.601 -2.299 1.00 84.25 100 PRO A O 1
ATOM 791 N N . LEU A 1 101 ? 13.355 6.235 -4.041 1.00 82.06 101 LEU A N 1
ATOM 792 C CA . LEU A 1 101 ? 13.436 7.664 -3.773 1.00 82.06 101 LEU A CA 1
ATOM 793 C C . LEU A 1 101 ? 12.467 8.047 -2.645 1.00 82.06 101 LEU A C 1
ATOM 795 O O . LEU A 1 101 ? 11.299 7.642 -2.661 1.00 82.06 101 LEU A O 1
ATOM 799 N N . SER A 1 102 ? 12.911 8.873 -1.697 1.00 75.75 102 SER A N 1
ATOM 800 C CA . SER A 1 102 ? 12.000 9.531 -0.763 1.00 75.75 102 SER A CA 1
ATOM 801 C C . SER A 1 102 ? 11.033 10.474 -1.470 1.00 75.75 102 SER A C 1
ATOM 803 O O . SER A 1 102 ? 11.453 11.417 -2.137 1.00 75.75 102 SER A O 1
ATOM 805 N N . LEU A 1 103 ? 9.734 10.289 -1.235 1.00 73.69 103 LEU A N 1
ATOM 806 C CA . LEU A 1 103 ? 8.713 11.265 -1.611 1.00 73.69 103 LEU A CA 1
ATOM 807 C C . LEU A 1 103 ? 8.589 12.340 -0.522 1.00 73.69 103 LEU A C 1
ATOM 809 O O . LEU A 1 103 ? 8.570 12.016 0.666 1.00 73.69 103 LEU A O 1
ATOM 813 N N . ASP A 1 104 ? 8.465 13.607 -0.926 1.00 71.31 104 ASP A N 1
ATOM 814 C CA . ASP A 1 104 ? 8.292 14.738 0.003 1.00 71.31 104 ASP A CA 1
ATOM 815 C C . ASP A 1 104 ? 6.984 14.641 0.801 1.00 71.31 104 ASP A C 1
ATOM 817 O O . ASP A 1 104 ? 6.932 14.983 1.984 1.00 71.31 104 ASP A O 1
ATOM 821 N N . VAL A 1 105 ? 5.924 14.161 0.146 1.00 80.38 105 VAL A N 1
ATOM 822 C CA . VAL A 1 105 ? 4.615 13.906 0.751 1.00 80.38 105 VAL A CA 1
ATOM 823 C C . VAL A 1 105 ? 4.125 12.544 0.258 1.00 80.38 105 VAL A C 1
ATOM 825 O O . VAL A 1 105 ? 3.504 12.473 -0.804 1.00 80.38 105 VAL A O 1
ATOM 828 N N . PRO A 1 106 ? 4.428 11.441 0.969 1.00 84.12 106 PRO A N 1
ATOM 829 C CA . PRO A 1 106 ? 3.868 10.146 0.620 1.00 84.12 106 PRO A CA 1
ATOM 830 C C . PRO A 1 106 ? 2.346 10.165 0.799 1.00 84.12 106 PRO A C 1
ATOM 832 O O . PRO A 1 106 ? 1.803 10.824 1.692 1.00 84.12 106 PRO A O 1
ATOM 835 N N . GLN A 1 107 ? 1.668 9.423 -0.067 1.00 87.00 107 GLN A N 1
ATOM 836 C CA . GLN A 1 107 ? 0.225 9.248 -0.042 1.00 87.00 107 GLN A CA 1
ATOM 837 C C . GLN A 1 107 ? -0.111 7.854 0.487 1.00 87.00 107 GLN A C 1
ATOM 839 O O . GLN A 1 107 ? 0.512 6.874 0.082 1.00 87.00 107 GLN A O 1
ATOM 844 N N . ILE A 1 108 ? -1.093 7.763 1.384 1.00 86.31 108 ILE A N 1
ATOM 845 C CA . ILE A 1 108 ? -1.544 6.486 1.950 1.00 86.31 108 ILE A CA 1
ATOM 846 C C . ILE A 1 108 ? -2.986 6.244 1.545 1.00 86.31 108 ILE A C 1
ATOM 848 O O . ILE A 1 108 ? -3.869 7.013 1.910 1.00 86.31 108 ILE A O 1
ATOM 852 N N . TRP A 1 109 ? -3.221 5.161 0.808 1.00 84.88 109 TRP A N 1
ATOM 853 C CA . TRP A 1 109 ? -4.557 4.696 0.447 1.00 84.88 109 TRP A CA 1
ATOM 854 C C . TRP A 1 109 ? -4.935 3.491 1.280 1.00 84.88 109 TRP A C 1
ATOM 856 O O . TRP A 1 109 ? -4.121 2.600 1.524 1.00 84.88 109 TRP A O 1
ATOM 866 N N . VAL A 1 110 ? -6.191 3.468 1.709 1.00 84.19 110 VAL A N 1
ATOM 867 C CA . VAL A 1 110 ? -6.674 2.478 2.660 1.00 84.19 110 VAL A CA 1
ATOM 868 C C . VAL A 1 110 ? -7.999 1.917 2.181 1.00 84.19 110 VAL A C 1
ATOM 870 O O . VAL A 1 110 ? -8.915 2.675 1.875 1.00 84.19 110 VAL A O 1
ATOM 873 N N . SER A 1 111 ? -8.109 0.593 2.105 1.00 84.06 111 SER A N 1
ATOM 874 C CA . SER A 1 111 ? -9.365 -0.065 1.750 1.00 84.06 111 SER A CA 1
ATOM 875 C C . SER A 1 111 ? -10.329 -0.114 2.938 1.00 84.06 111 SER A C 1
ATOM 877 O O . SER A 1 111 ? -9.933 0.018 4.100 1.00 84.06 111 SER A O 1
ATOM 879 N N . ALA A 1 112 ? -11.609 -0.372 2.657 1.00 77.38 112 ALA A N 1
ATOM 880 C CA . ALA A 1 112 ? -12.637 -0.502 3.689 1.00 77.38 112 ALA A CA 1
ATOM 881 C C . ALA A 1 112 ? -12.253 -1.511 4.788 1.00 77.38 112 ALA A C 1
ATOM 883 O O . ALA A 1 112 ? -12.470 -1.236 5.958 1.00 77.38 112 ALA A O 1
ATOM 884 N N . ALA A 1 113 ? -11.580 -2.614 4.445 1.00 76.62 113 ALA A N 1
ATOM 885 C CA . ALA A 1 113 ? -11.198 -3.658 5.402 1.00 76.62 113 ALA A CA 1
ATOM 886 C C . ALA A 1 113 ? -10.278 -3.181 6.546 1.00 76.62 113 ALA A C 1
ATOM 888 O O . ALA A 1 113 ? -10.229 -3.821 7.597 1.00 76.62 113 ALA A O 1
ATOM 889 N N . LEU A 1 114 ? -9.530 -2.090 6.352 1.00 76.94 114 LEU A N 1
ATOM 890 C CA . LEU A 1 114 ? -8.701 -1.489 7.401 1.00 76.94 114 LEU A CA 1
ATOM 891 C C . LEU A 1 114 ? -9.451 -0.372 8.152 1.00 76.94 114 LEU A C 1
ATOM 893 O O . LEU A 1 114 ? -9.184 -0.153 9.328 1.00 76.94 114 LEU A O 1
ATOM 897 N N . ASN A 1 115 ? -10.399 0.294 7.482 1.00 73.06 115 ASN A N 1
ATOM 898 C CA . ASN A 1 115 ? -11.193 1.398 8.028 1.00 73.06 115 ASN A CA 1
ATOM 899 C C . ASN A 1 115 ? -12.475 0.941 8.737 1.00 73.06 115 ASN A C 1
ATOM 901 O O . ASN A 1 115 ? -13.090 1.748 9.419 1.00 73.06 115 ASN A O 1
ATOM 905 N N . THR A 1 116 ? -12.926 -0.304 8.589 1.00 70.44 116 THR A N 1
ATOM 906 C CA . THR A 1 116 ? -14.142 -0.770 9.269 1.00 70.44 116 THR A CA 1
ATOM 907 C C . THR A 1 116 ? -13.862 -1.007 10.764 1.00 70.44 116 THR A C 1
ATOM 909 O O . THR A 1 116 ? -12.954 -1.782 11.102 1.00 70.44 116 THR A O 1
ATOM 912 N N . PRO A 1 117 ? -14.619 -0.371 11.680 1.00 69.12 117 PRO A N 1
ATOM 913 C CA . PRO A 1 117 ? -14.528 -0.638 13.104 1.00 69.12 117 PRO A CA 1
ATOM 914 C C . PRO A 1 117 ? -14.957 -2.070 13.385 1.00 69.12 117 PRO A C 1
ATOM 916 O O . PRO A 1 117 ? -15.895 -2.596 12.790 1.00 69.12 117 PRO A O 1
ATOM 919 N N . THR A 1 118 ? -14.277 -2.704 14.333 1.00 67.38 118 THR A N 1
ATOM 920 C CA . THR A 1 118 ? -14.614 -4.074 14.735 1.00 67.38 118 THR A CA 1
ATOM 921 C C . THR A 1 118 ? -15.901 -4.131 15.562 1.00 67.38 118 THR A C 1
ATOM 923 O O . THR A 1 118 ? -16.490 -5.195 15.681 1.00 67.38 118 THR A O 1
ATOM 926 N N . ASP A 1 119 ? -16.333 -3.001 16.124 1.00 65.56 119 ASP A N 1
ATOM 927 C CA . ASP A 1 119 ? -17.511 -2.862 16.991 1.00 65.56 119 ASP A CA 1
ATOM 928 C C . ASP A 1 119 ? -18.509 -1.858 16.395 1.00 65.56 119 ASP A C 1
ATOM 930 O O . ASP A 1 119 ? -19.007 -0.968 17.076 1.00 65.56 119 ASP A O 1
ATOM 934 N N . ASP A 1 120 ? -18.714 -1.930 15.076 1.00 67.50 120 ASP A N 1
ATOM 935 C CA . ASP A 1 120 ? -19.596 -0.999 14.377 1.00 67.50 120 ASP A CA 1
ATOM 936 C C . ASP A 1 120 ? -21.060 -1.233 14.779 1.00 67.50 120 ASP A C 1
ATOM 938 O O . ASP A 1 120 ? -21.630 -2.309 14.544 1.00 67.50 120 ASP A O 1
ATOM 942 N N . ASP A 1 121 ? -21.652 -0.224 15.412 1.00 69.31 121 ASP A N 1
ATOM 943 C CA . ASP A 1 121 ? -22.973 -0.317 16.014 1.00 69.31 121 ASP A CA 1
ATOM 944 C C . ASP A 1 121 ? -24.056 -0.480 14.934 1.00 69.31 121 ASP A C 1
ATOM 946 O O . ASP A 1 121 ? -24.183 0.309 14.002 1.00 69.31 121 ASP A O 1
ATOM 950 N N . VAL A 1 122 ? -24.880 -1.527 15.042 1.00 71.19 122 VAL A N 1
ATOM 951 C CA . VAL A 1 122 ? -25.974 -1.752 14.088 1.00 71.19 122 VAL A CA 1
ATOM 952 C C . VAL A 1 122 ? -27.213 -1.001 14.546 1.00 71.19 122 VAL A C 1
ATOM 954 O O . VAL A 1 122 ? -27.912 -1.463 15.443 1.00 71.19 122 VAL A O 1
ATOM 957 N N . PHE A 1 123 ? -27.504 0.136 13.918 1.00 66.38 123 PHE A N 1
ATOM 958 C CA . PHE A 1 123 ? -28.679 0.949 14.255 1.00 66.38 123 PHE A CA 1
ATOM 959 C C . PHE A 1 123 ? -29.961 0.480 13.546 1.00 66.38 123 PHE A C 1
ATOM 961 O O . PHE A 1 123 ? -31.004 0.383 14.185 1.00 66.38 123 PHE A O 1
ATOM 968 N N . ASP A 1 124 ? -29.874 0.077 12.274 1.00 67.38 124 ASP A N 1
ATOM 969 C CA . ASP A 1 124 ? -31.024 -0.412 11.499 1.00 67.38 124 ASP A CA 1
ATOM 970 C C . ASP A 1 124 ? -31.093 -1.946 11.502 1.00 67.38 124 ASP A C 1
ATOM 972 O O . ASP A 1 124 ? -30.624 -2.634 10.590 1.00 67.38 124 ASP A O 1
ATOM 976 N N . CYS A 1 125 ? -31.674 -2.512 12.561 1.00 69.94 125 CYS A N 1
ATOM 977 C CA . CYS A 1 125 ? -31.881 -3.954 12.661 1.00 69.94 125 CYS A CA 1
ATOM 978 C C . CYS A 1 125 ? -33.237 -4.382 12.079 1.00 69.94 125 CYS A C 1
ATOM 980 O O . CYS A 1 125 ? -34.265 -4.343 12.750 1.00 69.94 125 CYS A O 1
ATOM 982 N N . MET A 1 126 ? -33.233 -4.891 10.842 1.00 67.25 126 MET A N 1
ATOM 983 C CA . MET A 1 126 ? -34.436 -5.456 10.202 1.00 67.25 126 MET A CA 1
ATOM 984 C C . MET A 1 126 ? -34.874 -6.816 10.781 1.00 67.25 126 MET A C 1
ATOM 986 O O . MET A 1 126 ? -35.937 -7.319 10.430 1.00 67.25 126 MET A O 1
ATOM 990 N N . ALA A 1 127 ? -34.072 -7.423 11.662 1.00 70.88 127 ALA A N 1
ATOM 991 C CA . ALA A 1 127 ? -34.367 -8.715 12.285 1.00 70.88 127 ALA A CA 1
ATOM 992 C C . ALA A 1 127 ? -35.232 -8.601 13.558 1.00 70.88 127 ALA A C 1
ATOM 994 O O . ALA A 1 127 ? -35.501 -9.607 14.208 1.00 70.88 127 ALA A O 1
ATOM 995 N N . GLY A 1 128 ? -35.662 -7.388 13.932 1.00 68.69 128 GLY A N 1
ATOM 996 C CA . GLY A 1 128 ? -36.487 -7.156 15.124 1.00 68.69 128 GLY A CA 1
ATOM 997 C C . GLY A 1 128 ? -35.731 -7.312 16.449 1.00 68.69 128 GLY A C 1
ATOM 998 O O . GLY A 1 128 ? -36.349 -7.419 17.505 1.00 68.69 128 GLY A O 1
ATOM 999 N N . HIS A 1 129 ? -34.396 -7.331 16.412 1.00 69.44 129 HIS A N 1
ATOM 1000 C CA . HIS A 1 129 ? -33.548 -7.444 17.595 1.00 69.44 129 HIS A CA 1
ATOM 1001 C C . HIS A 1 129 ? -33.290 -6.056 18.225 1.00 69.44 129 HIS A C 1
ATOM 1003 O O . HIS A 1 129 ? -32.161 -5.580 18.217 1.00 69.44 129 HIS A O 1
ATOM 1009 N N . GLY A 1 130 ? -34.293 -5.363 18.765 1.00 60.28 130 GLY A N 1
ATOM 1010 C CA . GLY A 1 130 ? -34.023 -4.170 19.587 1.00 60.28 130 GLY A CA 1
ATOM 1011 C C . GLY A 1 130 ? -35.156 -3.157 19.720 1.00 60.28 130 GLY A C 1
ATOM 1012 O O . GLY A 1 130 ? -35.921 -2.941 18.784 1.00 60.28 130 GLY A O 1
ATOM 1013 N N . ASP A 1 131 ? -35.212 -2.544 20.908 1.00 59.16 131 ASP A N 1
ATOM 1014 C CA . ASP A 1 131 ? -36.138 -1.486 21.320 1.00 59.16 131 ASP A CA 1
ATOM 1015 C C . ASP A 1 131 ? -36.030 -0.226 20.448 1.00 59.16 131 ASP A C 1
ATOM 1017 O O . ASP A 1 131 ? -34.958 0.134 19.966 1.00 59.16 131 ASP A O 1
ATOM 1021 N N . PHE A 1 132 ? -37.164 0.467 20.316 1.00 54.16 132 PHE A N 1
ATOM 1022 C CA . PHE A 1 132 ? -37.498 1.559 19.387 1.00 54.16 132 PHE A CA 1
ATOM 1023 C C . PHE A 1 132 ? -36.548 2.784 19.311 1.00 54.16 132 PHE A C 1
ATOM 1025 O O . PHE A 1 132 ? -36.885 3.746 18.623 1.00 54.16 132 PHE A O 1
ATOM 1032 N N . ALA A 1 133 ? -35.392 2.805 19.986 1.00 56.69 133 ALA A N 1
ATOM 1033 C CA . ALA A 1 133 ? -34.478 3.953 20.002 1.00 56.69 133 ALA A CA 1
ATOM 1034 C C . ALA A 1 133 ? -33.009 3.617 20.362 1.00 56.69 133 ALA A C 1
ATOM 1036 O O . ALA A 1 133 ? -32.377 4.368 21.108 1.00 56.69 133 ALA A O 1
ATOM 1037 N N . GLY A 1 134 ? -32.438 2.504 19.885 1.00 64.44 134 GLY A N 1
ATOM 1038 C CA . GLY A 1 134 ? -31.039 2.186 20.201 1.00 64.44 134 GLY A CA 1
ATOM 1039 C C . GLY A 1 134 ? -30.358 1.178 19.281 1.00 64.44 134 GLY A C 1
ATOM 1040 O O . GLY A 1 134 ? -30.996 0.496 18.486 1.00 64.44 134 GLY A O 1
ATOM 1041 N N . LYS A 1 135 ? -29.029 1.087 19.418 1.00 71.69 135 LYS A N 1
ATOM 1042 C CA . LYS A 1 135 ? -28.202 0.099 18.722 1.00 71.69 135 LYS A CA 1
ATOM 1043 C C . LYS A 1 135 ? -28.618 -1.336 19.045 1.00 71.69 135 LYS A C 1
ATOM 1045 O O . LYS A 1 135 ? -28.891 -1.690 20.193 1.00 71.69 135 LYS A O 1
ATOM 1050 N N . CYS A 1 136 ? -28.599 -2.192 18.035 1.00 80.94 136 CYS A N 1
ATOM 1051 C CA . CYS A 1 136 ? -28.856 -3.612 18.176 1.00 80.94 136 CYS A CA 1
ATOM 1052 C C . CYS A 1 136 ? -27.599 -4.343 18.661 1.00 80.94 136 CYS A C 1
ATOM 1054 O O . CYS A 1 136 ? -26.762 -4.765 17.866 1.00 80.94 136 CYS A O 1
ATOM 1056 N N . ASN A 1 137 ? -27.507 -4.579 19.971 1.00 76.81 137 ASN A N 1
ATOM 1057 C CA . ASN A 1 137 ? -26.370 -5.291 20.564 1.00 76.81 137 ASN A CA 1
ATOM 1058 C C . ASN A 1 137 ? -26.150 -6.689 19.955 1.00 76.81 137 ASN A C 1
ATOM 1060 O O . ASN A 1 137 ? -25.010 -7.088 19.747 1.00 76.81 137 ASN A O 1
ATOM 1064 N N . GLN A 1 138 ? -27.216 -7.430 19.627 1.00 79.62 138 GLN A N 1
ATOM 1065 C CA 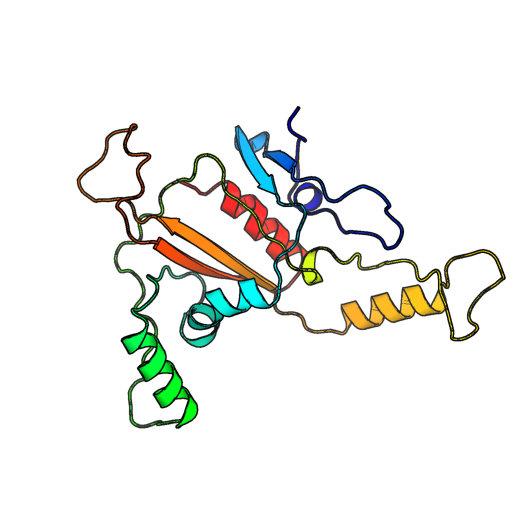. GLN A 1 138 ? -27.082 -8.768 19.034 1.00 79.62 138 GLN A CA 1
ATOM 1066 C C . GLN A 1 138 ? -26.472 -8.727 17.626 1.00 79.62 138 GLN A C 1
ATOM 1068 O O . GLN A 1 138 ? -25.616 -9.548 17.304 1.00 79.62 138 GLN A O 1
ATOM 1073 N N . CYS A 1 139 ? -26.874 -7.768 16.790 1.00 79.38 139 CYS A N 1
ATOM 1074 C CA . CYS A 1 139 ? -26.310 -7.616 15.452 1.00 79.38 139 CYS A CA 1
ATOM 1075 C C . CYS A 1 139 ? -24.917 -6.984 15.483 1.00 79.38 139 CYS A C 1
ATOM 1077 O O . CYS A 1 139 ? -24.077 -7.405 14.694 1.00 79.38 139 CYS A O 1
ATOM 1079 N N . THR A 1 140 ? -24.642 -6.043 16.394 1.00 77.50 140 THR A N 1
ATOM 1080 C CA . THR A 1 140 ? -23.291 -5.498 16.607 1.00 77.50 140 THR A CA 1
ATOM 1081 C C . THR A 1 140 ? -22.317 -6.609 17.000 1.00 77.50 140 THR A C 1
ATOM 1083 O O . THR A 1 140 ? -21.314 -6.821 16.321 1.00 77.50 140 THR A O 1
ATOM 1086 N N . VAL A 1 141 ? -22.656 -7.404 18.023 1.00 78.81 141 VAL A N 1
ATOM 1087 C CA . VAL A 1 141 ? -21.829 -8.540 18.463 1.00 78.81 141 VAL A CA 1
ATOM 1088 C C . VAL A 1 141 ? -21.687 -9.580 17.350 1.00 78.81 141 VAL A C 1
ATOM 1090 O O . VAL A 1 141 ? -20.582 -10.041 17.080 1.00 78.81 141 VAL A O 1
ATOM 1093 N N . GLY A 1 142 ? -22.771 -9.905 16.639 1.00 78.75 142 GLY A N 1
ATOM 1094 C CA . GLY A 1 142 ? -22.724 -10.840 15.514 1.00 78.75 142 GLY A CA 1
ATOM 1095 C C . GLY A 1 142 ? -21.817 -10.374 14.368 1.00 78.75 142 GLY A C 1
ATOM 1096 O O . GLY A 1 142 ? -21.047 -11.173 13.836 1.00 78.75 142 GLY A O 1
ATOM 1097 N N . LYS A 1 143 ? -21.860 -9.083 14.004 1.00 75.94 143 LYS A N 1
ATOM 1098 C CA . LYS A 1 143 ? -20.956 -8.495 13.000 1.00 75.94 143 LYS A CA 1
ATOM 1099 C C . LYS A 1 143 ? -19.503 -8.554 13.454 1.00 75.94 143 LYS A C 1
ATOM 1101 O O . LYS A 1 143 ? -18.643 -8.951 12.670 1.00 75.94 143 LYS A O 1
ATOM 1106 N N . ARG A 1 144 ? -19.240 -8.202 14.713 1.00 74.38 144 ARG A N 1
ATOM 1107 C CA . ARG A 1 144 ? -17.907 -8.278 15.308 1.00 74.38 144 ARG A CA 1
ATOM 1108 C C . ARG A 1 144 ? -17.345 -9.694 15.251 1.00 74.38 144 ARG A C 1
ATOM 1110 O O . ARG A 1 144 ? -16.251 -9.898 14.734 1.00 74.38 144 ARG A O 1
ATOM 1117 N N . GLU A 1 145 ? -18.111 -10.678 15.713 1.00 78.50 145 GLU A N 1
ATOM 1118 C CA . GLU A 1 145 ? -17.696 -12.080 15.667 1.00 78.50 145 GLU A CA 1
ATOM 1119 C C . GLU A 1 145 ? -17.474 -12.575 14.233 1.00 78.50 145 GLU A C 1
ATOM 1121 O O . GLU A 1 145 ? -16.570 -13.373 13.990 1.00 78.50 145 GLU A O 1
ATOM 1126 N N . ALA A 1 146 ? -18.294 -12.135 13.274 1.00 78.62 146 ALA A N 1
ATOM 1127 C CA . ALA A 1 146 ? -18.118 -12.489 11.870 1.00 78.62 146 ALA A CA 1
ATOM 1128 C C . ALA A 1 146 ? -16.811 -11.913 11.303 1.00 78.62 146 ALA A C 1
ATOM 1130 O O . ALA A 1 146 ? -16.080 -12.625 10.614 1.00 78.62 146 ALA A O 1
ATOM 1131 N N . LEU A 1 147 ? -16.482 -10.660 11.632 1.00 73.62 147 LEU A N 1
ATOM 1132 C CA . LEU A 1 147 ? -15.213 -10.035 11.257 1.00 73.62 147 LEU A CA 1
ATOM 1133 C C . LEU A 1 147 ? -14.021 -10.764 11.888 1.00 73.62 147 LEU A C 1
ATOM 1135 O O . LEU A 1 147 ? -13.078 -11.093 11.177 1.00 73.62 147 LEU A O 1
ATOM 1139 N N . GLU A 1 148 ? -14.089 -11.091 13.181 1.00 72.88 148 GLU A N 1
ATOM 1140 C CA . GLU A 1 148 ? -13.035 -11.836 13.888 1.00 72.88 148 GLU A CA 1
ATOM 1141 C C . GLU A 1 148 ? -12.833 -13.256 13.320 1.00 72.88 148 GLU A C 1
ATOM 1143 O O . GLU A 1 148 ? -11.708 -13.752 13.271 1.00 72.88 148 GLU A O 1
ATOM 1148 N N . LYS A 1 149 ? -13.902 -13.910 12.845 1.00 74.19 149 LYS A N 1
ATOM 1149 C CA . LYS A 1 149 ? -13.839 -15.241 12.210 1.00 74.19 149 LYS A CA 1
ATOM 1150 C C . LYS A 1 149 ? -13.359 -15.200 10.756 1.00 74.19 149 LYS A C 1
ATOM 1152 O O . LYS A 1 149 ? -13.009 -16.246 10.206 1.00 74.19 149 LYS A O 1
ATOM 1157 N N . THR A 1 150 ? -13.349 -14.034 10.112 1.00 76.69 150 THR A N 1
ATOM 1158 C CA . THR A 1 150 ? -12.936 -13.915 8.711 1.00 76.69 150 THR A CA 1
ATOM 1159 C C . THR A 1 150 ? -11.414 -13.837 8.634 1.00 76.69 150 THR A C 1
ATOM 1161 O O . THR A 1 150 ? -10.802 -12.877 9.094 1.00 76.69 150 THR A O 1
ATOM 1164 N N . SER A 1 151 ? -10.778 -14.841 8.023 1.00 74.88 151 SER A N 1
ATOM 1165 C CA . SER A 1 151 ? -9.334 -14.803 7.771 1.00 74.88 151 SER A CA 1
ATOM 1166 C C . SER A 1 151 ? -9.037 -13.804 6.651 1.00 74.88 151 SER A C 1
ATOM 1168 O O . SER A 1 151 ? -9.187 -14.107 5.468 1.00 74.88 151 SER A O 1
ATOM 1170 N N . LEU A 1 152 ? -8.665 -12.583 7.034 1.00 79.00 152 LEU A N 1
ATOM 1171 C CA . LEU A 1 152 ? -8.268 -11.527 6.110 1.00 79.00 152 LEU A CA 1
ATOM 1172 C C . LEU A 1 152 ? -6.745 -11.500 5.963 1.00 79.00 152 LEU A C 1
ATOM 1174 O O . LEU A 1 152 ? -6.009 -11.541 6.947 1.00 79.00 152 LEU A O 1
ATOM 1178 N N . VAL A 1 153 ? -6.274 -11.384 4.720 1.00 82.44 153 VAL A N 1
ATOM 1179 C CA . VAL A 1 153 ? -4.863 -11.122 4.415 1.00 82.44 153 VAL A CA 1
ATOM 1180 C C . VAL A 1 153 ? -4.716 -9.640 4.118 1.00 82.44 153 VAL A C 1
ATOM 1182 O O . VAL A 1 153 ? -5.241 -9.142 3.121 1.00 82.44 153 VAL A O 1
ATOM 1185 N N . TYR A 1 154 ? -3.984 -8.931 4.970 1.00 86.56 154 TYR A N 1
ATOM 1186 C CA . TYR A 1 154 ? -3.702 -7.520 4.755 1.00 86.56 154 TYR A CA 1
ATOM 1187 C C . TYR A 1 154 ? -2.446 -7.383 3.902 1.00 86.56 154 TYR A C 1
ATOM 1189 O O . TYR A 1 154 ? -1.430 -8.021 4.171 1.00 86.56 154 TYR A O 1
ATOM 1197 N N . THR A 1 155 ? -2.512 -6.557 2.861 1.00 89.25 155 THR A N 1
ATOM 1198 C CA . THR A 1 155 ? -1.376 -6.329 1.965 1.00 89.25 155 THR A CA 1
ATOM 1199 C C . THR A 1 155 ? -1.118 -4.840 1.833 1.00 89.25 155 THR A C 1
ATOM 1201 O O . THR A 1 155 ? -2.025 -4.076 1.512 1.00 89.25 155 THR A O 1
ATOM 1204 N N . LEU A 1 156 ? 0.128 -4.443 2.065 1.00 90.31 156 LEU A N 1
ATOM 1205 C CA . LEU A 1 156 ? 0.627 -3.100 1.820 1.00 90.31 156 LEU A CA 1
ATOM 1206 C C . LEU A 1 156 ? 1.408 -3.105 0.507 1.00 90.31 156 LEU A C 1
ATOM 1208 O O . LEU A 1 156 ? 2.333 -3.901 0.335 1.00 90.31 156 LEU A O 1
ATOM 1212 N N . VAL A 1 157 ? 1.049 -2.209 -0.408 1.00 91.06 157 VAL A N 1
ATOM 1213 C CA . VAL A 1 157 ? 1.806 -1.969 -1.639 1.00 91.06 157 VAL A CA 1
ATOM 1214 C C . VAL A 1 157 ? 2.473 -0.607 -1.527 1.00 91.06 157 VAL A C 1
ATOM 1216 O O . VAL A 1 157 ? 1.807 0.413 -1.382 1.00 91.06 157 VAL A O 1
ATOM 1219 N N . LEU A 1 158 ? 3.799 -0.600 -1.582 1.00 91.38 158 LEU A N 1
ATOM 1220 C CA . LEU A 1 158 ? 4.615 0.602 -1.652 1.00 91.38 158 LEU A CA 1
ATOM 1221 C C . LEU A 1 158 ? 4.925 0.894 -3.114 1.00 91.38 158 LEU A C 1
ATOM 1223 O O . LEU A 1 158 ? 5.300 -0.015 -3.851 1.00 91.38 158 LEU A O 1
ATOM 1227 N N . SER A 1 159 ? 4.803 2.155 -3.515 1.00 90.06 159 SER A N 1
ATOM 1228 C CA . SER A 1 159 ? 5.145 2.637 -4.853 1.00 90.06 159 SER A CA 1
ATOM 1229 C C . SER A 1 159 ? 6.015 3.878 -4.724 1.00 90.06 159 SER A C 1
ATOM 1231 O O . SER A 1 159 ? 5.662 4.809 -4.004 1.00 90.06 159 SER A O 1
ATOM 1233 N N . THR A 1 160 ? 7.144 3.904 -5.423 1.00 89.75 160 THR A N 1
ATOM 1234 C CA . THR A 1 160 ? 8.015 5.084 -5.511 1.00 89.75 160 THR A CA 1
ATOM 1235 C C . THR A 1 160 ? 8.830 5.055 -6.805 1.00 89.75 160 THR A C 1
ATOM 1237 O O . THR A 1 160 ? 8.709 4.128 -7.600 1.00 89.75 160 THR A O 1
ATOM 1240 N N . PHE A 1 161 ? 9.664 6.063 -7.034 1.00 86.69 161 PHE A N 1
ATOM 1241 C CA . PHE A 1 161 ? 10.590 6.122 -8.157 1.00 86.69 161 PHE A CA 1
ATOM 1242 C C . PHE A 1 161 ? 11.930 5.471 -7.801 1.00 86.69 161 PHE A C 1
ATOM 1244 O O . PHE A 1 161 ? 12.428 5.613 -6.685 1.00 86.69 161 PHE A O 1
ATOM 1251 N N . GLN A 1 162 ? 12.548 4.800 -8.770 1.00 86.44 162 GLN A N 1
ATOM 1252 C CA . GLN A 1 162 ? 13.942 4.371 -8.679 1.00 86.44 162 GLN A CA 1
ATOM 1253 C C . GLN A 1 162 ? 14.872 5.581 -8.856 1.00 86.44 162 GLN A C 1
ATOM 1255 O O . GLN A 1 162 ? 14.830 6.260 -9.885 1.00 86.44 162 GLN A O 1
ATOM 1260 N N . ALA A 1 163 ? 15.753 5.831 -7.889 1.00 80.25 163 ALA A N 1
ATOM 1261 C CA . ALA A 1 163 ? 16.778 6.864 -7.993 1.00 80.25 163 ALA A CA 1
ATOM 1262 C C . ALA A 1 163 ? 17.828 6.511 -9.067 1.00 80.25 163 ALA A C 1
ATOM 1264 O O . ALA A 1 163 ? 18.246 5.359 -9.214 1.00 80.25 163 ALA A O 1
ATOM 1265 N N . ASN A 1 164 ? 18.287 7.518 -9.814 1.00 74.25 164 ASN A N 1
ATOM 1266 C CA . ASN A 1 164 ? 19.320 7.358 -10.842 1.00 74.25 164 ASN A CA 1
ATOM 1267 C C . ASN A 1 164 ? 20.729 7.286 -10.205 1.00 74.25 164 ASN A C 1
ATOM 1269 O O . ASN A 1 164 ? 20.993 7.976 -9.227 1.00 74.25 164 ASN A O 1
ATOM 1273 N N . GLU A 1 165 ? 21.652 6.476 -10.752 1.00 61.62 165 GLU A N 1
ATOM 1274 C CA . GLU A 1 165 ? 23.060 6.383 -10.286 1.00 61.62 165 GLU A CA 1
ATOM 1275 C C . GLU A 1 165 ? 23.821 7.704 -10.386 1.00 61.62 165 GLU A C 1
ATOM 1277 O O . GLU A 1 165 ? 24.737 7.935 -9.603 1.00 61.62 165 GLU A O 1
ATOM 1282 N N . TYR A 1 166 ? 23.433 8.584 -11.310 1.00 57.19 166 TYR A N 1
ATOM 1283 C CA . TYR A 1 166 ? 24.250 9.741 -11.683 1.00 57.19 166 TYR A CA 1
ATOM 1284 C C . TYR A 1 166 ? 23.823 11.082 -11.068 1.00 57.19 166 TYR A C 1
ATOM 1286 O O . TYR A 1 166 ? 24.493 12.087 -11.297 1.00 57.19 166 TYR A O 1
ATOM 1294 N N . TYR A 1 167 ? 22.751 11.135 -10.269 1.00 52.75 167 TYR A N 1
ATOM 1295 C CA . TYR A 1 167 ? 22.222 12.397 -9.731 1.00 52.75 167 TYR A CA 1
ATOM 1296 C C . TYR A 1 167 ? 22.151 12.401 -8.199 1.00 52.75 167 TYR A C 1
ATOM 1298 O O . TYR A 1 167 ? 21.080 12.371 -7.605 1.00 52.75 167 TYR A O 1
ATOM 1306 N N . SER A 1 168 ? 23.306 12.548 -7.545 1.00 46.72 168 SER A N 1
ATOM 1307 C CA . SER A 1 168 ? 23.426 12.829 -6.098 1.00 46.72 168 SER A CA 1
ATOM 1308 C C . SER A 1 168 ? 23.199 14.313 -5.748 1.00 46.72 168 SER A C 1
ATOM 1310 O O . SER A 1 168 ? 23.795 14.846 -4.812 1.00 46.72 168 SER A O 1
ATOM 1312 N N . GLY A 1 169 ? 22.378 15.021 -6.528 1.00 45.09 169 GLY A N 1
ATOM 1313 C CA . GLY A 1 169 ? 22.059 16.432 -6.320 1.00 45.09 169 GLY A CA 1
ATOM 1314 C C . GLY A 1 169 ? 20.652 16.589 -5.754 1.00 45.09 169 GLY A C 1
ATOM 1315 O O . GLY A 1 169 ? 19.688 16.206 -6.415 1.00 45.09 169 GLY A O 1
ATOM 1316 N N . LYS A 1 170 ? 20.540 17.215 -4.574 1.00 46.88 170 LYS A N 1
ATOM 1317 C CA . LYS A 1 170 ? 19.313 17.513 -3.797 1.00 46.88 170 LYS A CA 1
ATOM 1318 C C . LYS A 1 170 ? 18.162 18.236 -4.541 1.00 46.88 170 LYS A C 1
ATOM 1320 O O . LYS A 1 170 ? 17.175 18.574 -3.906 1.00 46.88 170 LYS A O 1
ATOM 1325 N N . ASN A 1 171 ? 18.260 18.463 -5.853 1.00 43.16 171 ASN A N 1
ATOM 1326 C CA . ASN A 1 171 ? 17.300 19.231 -6.655 1.00 43.16 171 ASN A CA 1
ATOM 1327 C C . ASN A 1 171 ? 16.661 18.455 -7.823 1.00 43.16 171 ASN A C 1
ATOM 1329 O O . ASN A 1 171 ? 16.003 19.064 -8.662 1.00 43.16 171 ASN A O 1
ATOM 1333 N N . SER A 1 172 ? 16.813 17.131 -7.910 1.00 45.56 172 SER A N 1
ATOM 1334 C CA . SER A 1 172 ? 16.149 16.332 -8.957 1.00 45.56 172 SER A CA 1
ATOM 1335 C C . SER A 1 172 ? 14.823 15.728 -8.471 1.00 45.56 172 SER A C 1
ATOM 1337 O O . SER A 1 172 ? 14.624 14.523 -8.476 1.00 45.56 172 SER A O 1
ATOM 1339 N N . LEU A 1 173 ? 13.883 16.599 -8.091 1.00 47.69 173 LEU A N 1
ATOM 1340 C CA . LEU A 1 173 ? 12.473 16.264 -7.805 1.00 47.69 173 LEU A CA 1
ATOM 1341 C C . LEU A 1 173 ? 11.658 15.908 -9.068 1.00 47.69 173 LEU A C 1
ATOM 1343 O O . LEU A 1 173 ? 10.457 15.668 -8.997 1.00 47.69 173 LEU A O 1
ATOM 1347 N N . SER A 1 174 ? 12.299 15.876 -10.240 1.00 47.94 174 SER A N 1
ATOM 1348 C CA . SER A 1 174 ? 11.681 15.452 -11.495 1.00 47.94 174 SER A CA 1
ATOM 1349 C C . SER A 1 174 ? 11.900 13.953 -11.675 1.00 47.94 174 SER A C 1
ATOM 1351 O O . SER A 1 174 ? 13.011 13.522 -11.991 1.00 47.94 174 SER A O 1
ATOM 1353 N N . GLY A 1 175 ? 10.842 13.170 -11.461 1.00 50.56 175 GLY A N 1
ATOM 1354 C CA . GLY A 1 175 ? 10.808 11.716 -11.612 1.00 50.56 175 GLY A CA 1
ATOM 1355 C C . GLY A 1 175 ? 11.128 11.246 -13.032 1.00 50.56 175 GLY A C 1
ATOM 1356 O O . GLY A 1 175 ? 10.239 10.916 -13.806 1.00 50.56 175 GLY A O 1
ATOM 1357 N N . ASN A 1 176 ? 12.417 11.178 -13.359 1.00 52.97 176 ASN A N 1
ATOM 1358 C CA . ASN A 1 176 ? 12.925 10.558 -14.585 1.00 52.97 176 ASN A CA 1
ATOM 1359 C C . ASN A 1 176 ? 13.286 9.072 -14.375 1.00 52.97 176 ASN A C 1
ATOM 1361 O O . ASN A 1 176 ? 13.830 8.433 -15.274 1.00 52.97 176 ASN A O 1
ATOM 1365 N N . GLY A 1 177 ? 13.036 8.532 -13.179 1.00 65.25 177 GLY A N 1
ATOM 1366 C CA . GLY A 1 177 ? 13.201 7.117 -12.853 1.00 65.25 177 GLY A CA 1
ATOM 1367 C C . GLY A 1 177 ? 11.919 6.329 -13.113 1.00 65.25 177 GLY A C 1
ATOM 1368 O O . GLY A 1 177 ? 10.820 6.873 -13.039 1.00 65.25 177 GLY A O 1
ATOM 1369 N N . LYS A 1 178 ? 12.044 5.034 -13.407 1.00 82.19 178 LYS A N 1
ATOM 1370 C CA . LYS A 1 178 ? 10.884 4.139 -13.481 1.00 82.19 178 LYS A CA 1
ATOM 1371 C C . LYS A 1 178 ? 10.261 3.957 -12.096 1.00 82.19 178 LYS A C 1
ATOM 1373 O O . LYS A 1 178 ? 10.973 3.970 -11.089 1.00 82.19 178 LYS A O 1
ATOM 1378 N N . ASN A 1 179 ? 8.948 3.740 -12.059 1.00 88.69 179 ASN A N 1
ATOM 1379 C CA . ASN A 1 179 ? 8.266 3.356 -10.828 1.00 88.69 179 ASN A CA 1
ATOM 1380 C C . ASN A 1 179 ? 8.684 1.949 -10.404 1.00 88.69 179 ASN A C 1
ATOM 1382 O O . ASN A 1 179 ? 8.677 1.013 -11.210 1.00 88.69 179 ASN A O 1
ATOM 1386 N N . ILE A 1 180 ? 8.987 1.818 -9.121 1.00 91.94 180 ILE A N 1
ATOM 1387 C CA . ILE A 1 180 ? 9.253 0.561 -8.443 1.00 91.94 180 ILE A CA 1
ATOM 1388 C C . ILE A 1 180 ? 8.196 0.325 -7.372 1.00 91.94 180 ILE A C 1
ATOM 1390 O O . ILE A 1 180 ? 7.705 1.254 -6.727 1.00 91.94 180 ILE A O 1
ATOM 1394 N N . TYR A 1 181 ? 7.869 -0.943 -7.180 1.00 93.00 181 TYR A N 1
ATOM 1395 C CA . TYR A 1 181 ? 6.790 -1.392 -6.322 1.00 93.00 181 TYR A CA 1
ATOM 1396 C C . TYR A 1 181 ? 7.292 -2.470 -5.368 1.00 93.00 181 TYR A C 1
ATOM 1398 O O . TYR A 1 181 ? 8.051 -3.345 -5.780 1.00 93.00 181 TYR A O 1
ATOM 1406 N N . LYS A 1 182 ? 6.855 -2.439 -4.110 1.00 92.81 182 LYS A N 1
ATOM 1407 C CA . LYS A 1 182 ? 7.136 -3.481 -3.113 1.00 92.81 182 LYS A CA 1
ATOM 1408 C C . LYS A 1 182 ? 5.848 -3.894 -2.425 1.00 92.81 182 LYS A C 1
ATOM 1410 O O . LYS A 1 182 ? 5.079 -3.047 -1.986 1.00 92.81 182 LYS A O 1
ATOM 1415 N N . MET A 1 183 ? 5.631 -5.197 -2.307 1.00 92.62 183 MET A N 1
ATOM 1416 C CA . MET A 1 183 ? 4.482 -5.765 -1.605 1.00 92.62 183 MET A CA 1
ATOM 1417 C C . MET A 1 183 ? 4.917 -6.306 -0.244 1.00 92.62 183 MET A C 1
ATOM 1419 O O . MET A 1 183 ? 5.879 -7.066 -0.163 1.00 92.62 183 MET A O 1
ATOM 1423 N N . ILE A 1 184 ? 4.181 -5.981 0.814 1.00 90.69 184 ILE A N 1
ATOM 1424 C CA . ILE A 1 184 ? 4.370 -6.526 2.162 1.00 90.69 184 ILE A CA 1
ATOM 1425 C C . ILE A 1 184 ? 3.058 -7.181 2.591 1.00 90.69 184 ILE A C 1
ATOM 1427 O O . ILE A 1 184 ? 1.992 -6.580 2.462 1.00 90.69 184 ILE A O 1
ATOM 1431 N N . ARG A 1 185 ? 3.126 -8.421 3.086 1.00 89.25 185 ARG A N 1
ATOM 1432 C CA . ARG A 1 185 ? 1.961 -9.150 3.605 1.00 89.25 185 ARG A CA 1
ATOM 1433 C C . ARG A 1 185 ? 1.953 -9.078 5.124 1.00 89.25 185 ARG A C 1
ATOM 1435 O O . ARG A 1 185 ? 2.964 -9.338 5.766 1.00 89.25 185 ARG A O 1
ATOM 1442 N N . CYS A 1 186 ? 0.801 -8.756 5.688 1.00 85.69 186 CYS A N 1
ATOM 1443 C CA . CYS A 1 186 ? 0.602 -8.590 7.117 1.00 85.69 186 CYS A CA 1
ATOM 1444 C C . CYS A 1 186 ? -0.458 -9.584 7.603 1.00 85.69 186 CYS A C 1
ATOM 1446 O O . CYS A 1 186 ? -1.509 -9.750 6.984 1.00 85.69 186 CYS A O 1
ATOM 1448 N N . GLY A 1 187 ? -0.183 -10.231 8.737 1.00 79.69 187 GLY A N 1
ATOM 1449 C CA . GLY A 1 187 ? -1.077 -11.226 9.342 1.00 79.69 187 GLY A CA 1
ATOM 1450 C C . GLY A 1 187 ? -2.264 -10.642 10.114 1.00 79.69 187 GLY A C 1
ATOM 1451 O O . GLY A 1 187 ? -3.009 -11.398 10.723 1.00 79.69 187 GLY A O 1
ATOM 1452 N N . GLY A 1 188 ? -2.432 -9.318 10.131 1.00 79.12 188 GLY A N 1
ATOM 1453 C CA . GLY A 1 188 ? -3.499 -8.653 10.872 1.00 79.12 188 GLY A CA 1
ATOM 1454 C C . GLY A 1 188 ? -3.602 -7.166 10.549 1.00 79.12 188 GLY A C 1
ATOM 1455 O O . GLY A 1 188 ? -2.682 -6.577 9.971 1.00 79.12 188 GLY A O 1
ATOM 1456 N N . ARG A 1 189 ? -4.730 -6.568 10.940 1.00 80.69 189 ARG A N 1
ATOM 1457 C CA . ARG A 1 189 ? -5.073 -5.168 10.667 1.00 80.69 189 ARG A CA 1
ATOM 1458 C C . ARG A 1 189 ? -4.079 -4.210 11.316 1.00 80.69 189 ARG A C 1
ATOM 1460 O O . ARG A 1 189 ? -3.534 -3.332 10.657 1.00 80.69 189 ARG A O 1
ATOM 1467 N N . GLU A 1 190 ? -3.798 -4.413 12.598 1.00 81.44 190 GLU A N 1
ATOM 1468 C CA . GLU A 1 190 ? -2.906 -3.568 13.394 1.00 81.44 190 GLU A CA 1
ATOM 1469 C C . GLU A 1 190 ? -1.466 -3.659 12.875 1.00 81.44 190 GLU A C 1
ATOM 1471 O O . GLU A 1 190 ? -0.773 -2.648 12.772 1.00 81.44 190 GLU A O 1
ATOM 1476 N N . ALA A 1 191 ? -1.040 -4.855 12.453 1.00 83.94 191 ALA A N 1
ATOM 1477 C CA . ALA A 1 191 ? 0.259 -5.060 11.820 1.00 83.94 191 ALA A CA 1
ATOM 1478 C C . ALA A 1 191 ? 0.369 -4.314 10.480 1.00 83.94 191 ALA A C 1
ATOM 1480 O O . ALA A 1 191 ? 1.411 -3.730 10.193 1.00 83.94 191 ALA A O 1
ATOM 1481 N N . ALA A 1 192 ? -0.703 -4.287 9.683 1.00 86.56 192 ALA A N 1
ATOM 1482 C CA . ALA A 1 192 ? -0.742 -3.536 8.431 1.00 86.56 192 ALA A CA 1
ATOM 1483 C C . ALA A 1 192 ? -0.721 -2.017 8.656 1.00 86.56 192 ALA A C 1
ATOM 1485 O O . ALA A 1 192 ? 0.016 -1.309 7.971 1.00 86.56 192 ALA A O 1
ATOM 1486 N N . ALA A 1 193 ? -1.467 -1.517 9.647 1.00 84.56 193 ALA A N 1
ATOM 1487 C CA . ALA A 1 193 ? -1.450 -0.104 10.024 1.00 84.56 193 ALA A CA 1
ATOM 1488 C C . ALA A 1 193 ? -0.067 0.330 10.539 1.00 84.56 193 ALA A C 1
ATOM 1490 O O . ALA A 1 193 ? 0.450 1.371 10.132 1.00 84.56 193 ALA A O 1
ATOM 1491 N N . ALA A 1 194 ? 0.573 -0.493 11.376 1.00 85.06 194 ALA A N 1
ATOM 1492 C CA . ALA A 1 194 ? 1.942 -0.260 11.825 1.00 85.06 194 ALA A CA 1
ATOM 1493 C C . ALA A 1 194 ? 2.930 -0.271 10.650 1.00 85.06 194 ALA A C 1
ATOM 1495 O O . ALA A 1 194 ? 3.732 0.653 10.519 1.00 85.06 194 ALA A O 1
ATOM 1496 N N . ALA A 1 195 ? 2.838 -1.259 9.755 1.00 86.50 195 ALA A N 1
ATOM 1497 C CA . ALA A 1 195 ? 3.686 -1.333 8.568 1.00 86.50 195 ALA A CA 1
ATOM 1498 C C . ALA A 1 195 ? 3.537 -0.088 7.679 1.00 86.50 195 ALA A C 1
ATOM 1500 O O . ALA A 1 195 ? 4.544 0.456 7.236 1.00 86.50 195 ALA A O 1
ATOM 1501 N N . ALA A 1 196 ? 2.315 0.410 7.467 1.00 85.94 196 ALA A N 1
ATOM 1502 C CA . ALA A 1 196 ? 2.072 1.641 6.713 1.00 85.94 196 ALA A CA 1
ATOM 1503 C C . ALA A 1 196 ? 2.661 2.879 7.413 1.00 85.94 196 ALA A C 1
ATOM 1505 O O . ALA A 1 196 ? 3.295 3.715 6.768 1.00 85.94 196 ALA A O 1
ATOM 1506 N N . PHE A 1 197 ? 2.502 2.977 8.737 1.00 83.88 197 PHE A N 1
ATOM 1507 C CA . PHE A 1 197 ? 3.037 4.077 9.540 1.00 83.88 197 PHE A CA 1
ATOM 1508 C C . PHE A 1 197 ? 4.567 4.153 9.482 1.00 83.88 197 PHE A C 1
ATOM 1510 O O . PHE A 1 197 ? 5.120 5.231 9.266 1.00 83.88 197 PHE A O 1
ATOM 1517 N N . TYR A 1 198 ? 5.256 3.017 9.619 1.00 83.88 198 TYR A N 1
ATOM 1518 C CA . TYR A 1 198 ? 6.715 2.965 9.507 1.00 83.88 198 TYR A CA 1
ATOM 1519 C C . TYR A 1 198 ? 7.197 3.066 8.055 1.00 83.88 198 TYR A C 1
ATOM 1521 O O . TYR A 1 198 ? 8.207 3.707 7.795 1.00 83.88 198 TYR A O 1
ATOM 1529 N N . ALA A 1 199 ? 6.459 2.552 7.070 1.00 82.50 199 ALA A N 1
ATOM 1530 C CA . ALA A 1 199 ? 6.818 2.752 5.664 1.00 82.50 199 ALA A CA 1
ATOM 1531 C C . ALA A 1 199 ? 6.780 4.235 5.255 1.00 82.50 199 ALA A C 1
ATOM 1533 O O . ALA A 1 199 ? 7.554 4.669 4.401 1.00 82.50 199 ALA A O 1
ATOM 1534 N N . ALA A 1 200 ? 5.927 5.036 5.895 1.00 75.50 200 ALA A N 1
ATOM 1535 C CA . ALA A 1 200 ? 5.910 6.479 5.694 1.00 75.50 200 ALA A CA 1
ATOM 1536 C C . ALA A 1 200 ? 7.127 7.208 6.305 1.00 75.50 200 ALA A C 1
ATOM 1538 O O . ALA A 1 200 ? 7.393 8.357 5.946 1.00 75.50 200 ALA A O 1
ATOM 1539 N N . GLN A 1 201 ? 7.875 6.556 7.204 1.00 71.69 201 GLN A N 1
ATOM 1540 C CA . GLN A 1 201 ? 9.198 7.002 7.653 1.00 71.69 201 GLN A CA 1
ATOM 1541 C C . GLN A 1 201 ? 10.264 6.724 6.589 1.00 71.69 201 GLN A C 1
ATOM 1543 O O . GLN A 1 201 ? 11.041 7.620 6.263 1.00 71.69 201 GLN A O 1
ATOM 1548 N N . ASP A 1 202 ? 10.280 5.491 6.070 1.00 58.88 202 ASP A N 1
ATOM 1549 C CA . ASP A 1 202 ? 11.356 4.884 5.265 1.00 58.88 202 ASP A CA 1
ATOM 1550 C C . ASP A 1 202 ? 11.403 5.339 3.801 1.00 58.88 202 ASP A C 1
ATOM 1552 O O . ASP A 1 202 ? 11.994 4.692 2.933 1.00 58.88 202 ASP A O 1
ATOM 1556 N N . SER A 1 203 ? 10.840 6.503 3.503 1.00 50.50 203 SER A N 1
ATOM 1557 C CA . SER A 1 203 ? 11.211 7.195 2.277 1.00 50.50 203 SER A CA 1
ATOM 1558 C C . SER A 1 203 ? 12.602 7.807 2.523 1.00 50.50 203 SER A C 1
ATOM 1560 O O . SER A 1 203 ? 12.715 8.892 3.080 1.00 50.50 203 SER A O 1
ATOM 1562 N N . ILE A 1 204 ? 13.656 7.045 2.208 1.00 40.97 204 ILE A N 1
ATOM 1563 C CA . ILE A 1 204 ? 15.086 7.377 2.392 1.00 40.97 204 ILE A CA 1
ATOM 1564 C C . ILE A 1 204 ? 15.508 8.572 1.534 1.00 40.97 204 ILE A C 1
ATOM 1566 O O . ILE A 1 204 ? 15.240 8.552 0.309 1.00 40.97 204 ILE A O 1
#

Secondary structure (DSSP, 8-state):
--EE--SHHHHS----TT-------EEEEETTTTEEEEE-SSPBPHHHHHHHHHHHHHPPTT-EEEPPPHHHHHHHHHHHHTT-TTSPP-PPPPPSS--BPPPSS-B---BHHHHS-TT------TT--S-TTS--HHHHHHHHHHHHHS---EEEEEEEEBPPTT---TT--S--SPEEEEEEEESSHHHHHHHHHHHTT---

Foldseek 3Di:
DAAEDADLCRVAAADAPPPPDDFDWGWYQDVVLRATATEGSDADDVVNVVVCVLCVPQNDAPFKAFDDDPVVSVVLVVCVVVVPPPDDNPHGDTDPDFAFAFDRYHYDHHDNLLRHDLQHFAPDDPPPQDDPDGTRPVVSVVSNVVNVPDQDKDKDKDKGFGDDPPDPDPPPPPRPGGIMMHMHIDRDSSRNSNVVVVVNSPND

Radius of gyration: 20.78 Å; chains: 1; bounding box: 62×50×45 Å

Sequence (204 aa):
MAERVSSHSDLIPPRCSGETDPDADRIVRIPIFKRNIYVPSHGASSADLADFMWLLKFGGPEQWYERPEPVKLDRMTVLDAVGCLRCPPDELKALDNPRPLSLDVPQIWVSAALNTPTDDDVFDCMAGHGDFAGKCNQCTVGKREALEKTSLVYTLVLSTFQANEYYSGKNSLSGNGKNIYKMIRCGGREAAAAAAFYAAQDSI